Protein AF-D7TGZ8-F1 (afdb_monomer)

Solvent-accessible surface area (backbone atoms only — not comparable to full-atom values): 15116 Å² total; per-residue (Å²): 97,55,93,75,42,35,24,50,51,45,51,40,65,94,29,52,45,78,42,83,34,98,85,77,51,75,42,78,42,84,51,74,64,88,54,40,44,51,72,89,62,76,87,86,66,99,55,94,64,77,49,53,75,69,31,54,28,52,52,35,73,76,68,68,49,84,48,56,56,36,42,36,25,6,47,33,36,32,52,45,19,72,75,65,76,43,63,44,64,69,88,47,92,45,67,71,51,47,46,43,39,37,58,72,68,62,50,75,70,82,75,64,85,86,53,52,71,51,48,50,51,52,40,52,40,25,63,39,79,55,58,91,74,26,55,51,70,76,62,52,60,69,31,80,62,69,34,81,76,60,75,73,60,71,67,71,78,58,81,92,70,91,80,91,79,93,80,85,91,59,81,77,52,55,64,55,45,56,64,49,50,57,53,51,52,52,53,53,51,53,72,73,64,72,71,80,84,60,79,69,60,56,55,52,55,51,54,54,53,53,57,73,71,48,58,70,75,57,47,53,55,57,60,73,55,64,57,60,65,56,47,52,51,51,51,49,49,45,73,75,59,58,91,79,85,87,130

Sequence (247 aa):
MHERGLTHCDLKPDNVLVFPGKDGGNVVKIADFGMARRDGEQEVLEVRFRGTPAYMSPESLAFEEYEAPMDVWSLGCTVVELVTGQRPWNRCKGVNEIVEHVVVKSEVPNIPKYLSESGKDFLVRCFERDPRRRWAAEKLMNHSFVAPIPTQMVMNDLPSSRCCHPHRPQACLLWWSVLVLHRFQLLVWFLLHGIPFLPGCILFLQCFQIFHFLPDAVRLRLISRSLLIVHCFRVILFLLYGSDFDQ

pLDDT: mean 72.35, std 24.82, range [29.22, 98.62]

Foldseek 3Di:
DQVQQKFQQADAPVQWDWDQDPVRDIDIDGHDSVLMDGPPDDDPDPDQARYDLLLFALCCNPPVDGGQLRVLSSVLQRVQCVVPVDHFPNVDPDNVVSNCVCHVVVDHGDDDPPDDPLNVVLSVLSNDRPSVSRDGPVRSCCRPVNDDDPPVVVVPPDPPDDDDDDDDDCPVVVVVVVVVVVVVVVVVVCVPPVDDDDPVVVVVVVVVVVLVVDDPVVNVVVVVVPPVVVVVVVVVCCVVPPPPPDD

Radius of gyration: 23.96 Å; Cα contacts (8 Å, |Δi|>4): 212; chains: 1; bounding box: 74×43×57 Å

Organism: Vitis vinifera (NCBI:txid29760)

Mean predicted aligned error: 16.61 Å

Secondary structure (DSSP, 8-state):
-GGGTEE-S--SGGGEEEEE-TTSSEEEEE--GGG-EETT-------S-SS-GGG--HHHHHH---SHHHHHHHHHHHHHHHHHSS-TTTT-SSHHHHHIIIIIS-------TTS-HHHHHHHHHHT-SSTTTSPPHHHHHTSTTTSPPPHHHHTTSS------------HHHHHHHHHHHHHHHHHHHHHHH-PPPPTHHHHHHHHHHHHHHS-HHHHHHHHTTTTHHHHHHHHHHHHHH-S----

InterPro domains:
  IPR000719 Protein kinase domain [PF00069] (1-146)
  IPR000719 Protein kinase domain [PS50011] (1-146)
  IPR000719 Protein kinase domain [SM00220] (1-146)
  IPR008271 Serine/threonine-protein kinase, active site [PS00108] (6-18)
  IPR011009 Protein kinase-like domain superfamily [SSF56112] (1-185)
  IPR052751 Plant MAP kinase kinase kinase [PTHR48011] (1-158)

Nearest PDB structures (foldseek):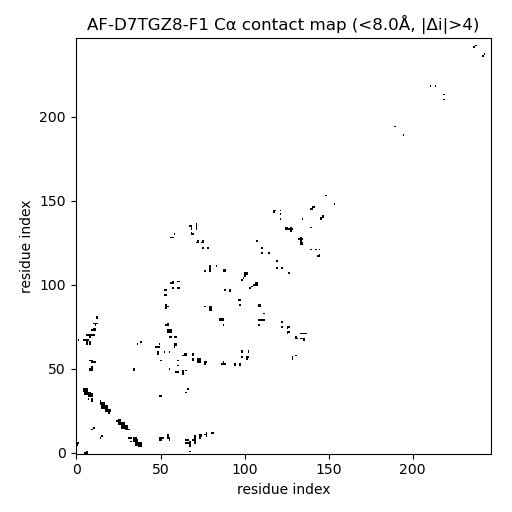
  6oyw-assembly2_D-3  TM=9.132E-01  e=1.393E-11  Homo sapiens
  1u46-assembly1_A  TM=8.745E-01  e=1.936E-07  Homo sapiens
  3eqr-assembly2_A  TM=8.536E-01  e=1.423E-07  Homo sapiens
  3eqr-assembly3_B  TM=8.440E-01  e=5.182E-07  Homo sapiens
  5zxb-assembly1_A  TM=9.011E-01  e=2.903E-06  Homo sapiens

Structure (mmCIF, N/CA/C/O backbone):
data_AF-D7TGZ8-F1
#
_entry.id   AF-D7TGZ8-F1
#
loop_
_atom_site.group_PDB
_atom_site.id
_atom_site.type_symbol
_atom_site.label_atom_id
_atom_site.label_alt_id
_atom_site.label_comp_id
_atom_site.label_asym_id
_atom_site.label_entity_id
_atom_site.label_seq_id
_atom_site.pdbx_PDB_ins_code
_atom_site.Cartn_x
_atom_site.Cartn_y
_atom_site.Cartn_z
_atom_site.occupancy
_atom_site.B_iso_or_equiv
_atom_site.auth_seq_id
_atom_site.auth_comp_id
_atom_site.auth_asym_id
_atom_site.auth_atom_id
_atom_site.pdbx_PDB_model_num
ATOM 1 N N . MET A 1 1 ? -10.494 -9.085 -9.688 1.00 92.56 1 MET A N 1
ATOM 2 C CA . MET A 1 1 ? -10.830 -9.552 -8.324 1.00 92.56 1 MET A CA 1
ATOM 3 C C . MET A 1 1 ? -11.938 -8.679 -7.759 1.00 92.56 1 MET A C 1
ATOM 5 O O . MET A 1 1 ? -13.030 -9.201 -7.593 1.00 92.56 1 MET A O 1
ATOM 9 N N . HIS A 1 2 ? -11.706 -7.367 -7.622 1.00 94.88 2 HIS A N 1
ATOM 10 C CA . HIS A 1 2 ? -12.719 -6.387 -7.197 1.00 94.88 2 HIS A CA 1
ATOM 11 C C . HIS A 1 2 ? -14.005 -6.408 -8.035 1.00 94.88 2 HIS A C 1
ATOM 13 O O . HIS A 1 2 ? -15.082 -6.430 -7.467 1.00 94.88 2 HIS A O 1
ATOM 19 N N . GLU A 1 3 ? -13.923 -6.547 -9.364 1.00 94.00 3 GLU A N 1
ATOM 20 C CA . GLU A 1 3 ? -15.111 -6.714 -10.236 1.00 94.00 3 GLU A CA 1
ATOM 21 C C . GLU A 1 3 ? -16.004 -7.917 -9.879 1.00 94.00 3 GLU A C 1
ATOM 23 O O . GLU A 1 3 ? -17.164 -7.976 -10.273 1.00 94.00 3 GLU A O 1
ATOM 28 N N . ARG A 1 4 ? -15.465 -8.909 -9.161 1.00 93.12 4 ARG A N 1
ATOM 29 C CA . ARG A 1 4 ? -16.203 -10.092 -8.689 1.00 93.12 4 ARG A CA 1
ATOM 30 C C . ARG A 1 4 ? -16.675 -9.940 -7.238 1.00 93.12 4 ARG A C 1
ATOM 32 O O . ARG A 1 4 ? -17.041 -10.944 -6.631 1.00 93.12 4 ARG A O 1
ATOM 39 N N . GLY A 1 5 ? -16.603 -8.729 -6.684 1.00 93.25 5 GLY A N 1
ATOM 40 C CA . GLY A 1 5 ? -16.926 -8.420 -5.293 1.00 93.25 5 GLY A CA 1
ATOM 41 C C . GLY A 1 5 ? -16.030 -9.144 -4.291 1.00 93.25 5 GLY A C 1
ATOM 42 O O . GLY A 1 5 ? -16.519 -9.656 -3.290 1.00 93.25 5 GLY A O 1
ATOM 43 N N . LEU A 1 6 ? -14.740 -9.304 -4.614 1.00 94.62 6 LEU A N 1
ATOM 44 C CA . LEU A 1 6 ? -13.747 -9.928 -3.737 1.00 94.62 6 LEU A CA 1
ATOM 45 C C . LEU A 1 6 ? -12.641 -8.919 -3.420 1.00 94.62 6 LEU A C 1
ATOM 47 O O . LEU A 1 6 ? -12.013 -8.393 -4.342 1.00 94.62 6 LEU A O 1
ATOM 51 N N . THR A 1 7 ? -12.382 -8.714 -2.133 1.00 95.19 7 THR A N 1
ATOM 52 C CA . THR A 1 7 ? -11.291 -7.894 -1.585 1.00 95.19 7 THR A CA 1
ATOM 53 C C . THR A 1 7 ? -10.236 -8.823 -0.980 1.00 95.19 7 THR A C 1
ATOM 55 O O . THR A 1 7 ? -10.594 -9.811 -0.342 1.00 95.19 7 THR A O 1
ATOM 58 N N . HIS A 1 8 ? -8.945 -8.571 -1.211 1.00 96.06 8 HIS A N 1
ATOM 59 C CA . HIS A 1 8 ? -7.860 -9.449 -0.753 1.00 96.06 8 HIS A CA 1
ATOM 60 C C . HIS A 1 8 ? -7.545 -9.273 0.737 1.00 96.06 8 HIS A C 1
ATOM 62 O O . HIS A 1 8 ? -7.255 -10.248 1.426 1.00 96.06 8 HIS A O 1
ATOM 68 N N . CYS A 1 9 ? -7.582 -8.032 1.226 1.00 94.94 9 CYS A N 1
ATOM 69 C CA . CYS A 1 9 ? -7.363 -7.629 2.620 1.00 94.94 9 CYS A CA 1
ATOM 70 C C . CYS A 1 9 ? -5.944 -7.839 3.186 1.00 94.94 9 CYS A C 1
ATOM 72 O O . CYS A 1 9 ? -5.628 -7.287 4.233 1.00 94.94 9 CYS A O 1
ATOM 74 N N . ASP A 1 10 ? -5.064 -8.588 2.514 1.00 96.12 10 ASP A N 1
ATOM 75 C CA . ASP A 1 10 ? -3.653 -8.739 2.921 1.00 96.12 10 ASP A CA 1
ATOM 76 C C . ASP A 1 10 ? -2.668 -8.596 1.745 1.00 96.12 10 ASP A C 1
ATOM 78 O O . ASP A 1 10 ? -1.787 -9.430 1.539 1.00 96.12 10 ASP A O 1
ATOM 82 N N . LEU A 1 11 ? -2.855 -7.583 0.891 1.00 96.62 11 LEU A N 1
ATOM 83 C CA . LEU A 1 11 ? -1.957 -7.354 -0.247 1.00 96.62 11 LEU A CA 1
ATOM 84 C C . LEU A 1 11 ? -0.613 -6.765 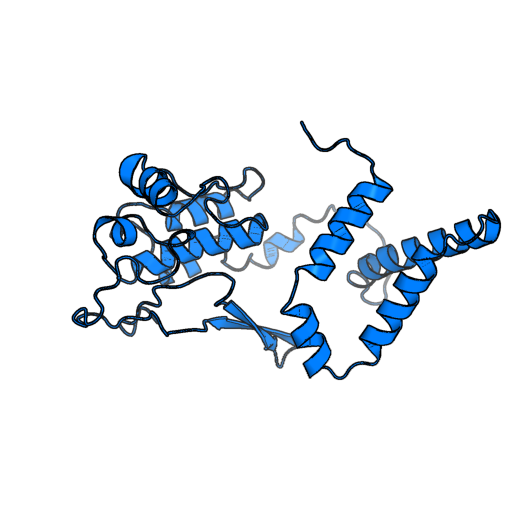0.227 1.00 96.62 11 LEU A C 1
ATOM 86 O O . LEU A 1 11 ? -0.562 -5.681 0.803 1.00 96.62 11 LEU A O 1
ATOM 90 N N . LYS A 1 12 ? 0.481 -7.484 -0.028 1.00 96.00 12 LYS A N 1
ATOM 91 C CA . LYS A 1 12 ? 1.859 -7.128 0.355 1.00 96.00 12 LYS A CA 1
ATOM 92 C C . LYS A 1 12 ? 2.863 -7.902 -0.511 1.00 96.00 12 LYS A C 1
ATOM 94 O O . LYS A 1 12 ? 2.454 -8.897 -1.117 1.00 96.00 12 LYS A O 1
ATOM 99 N N . PRO A 1 13 ? 4.154 -7.519 -0.555 1.00 94.62 13 PRO A N 1
ATOM 100 C CA . PRO A 1 13 ? 5.155 -8.221 -1.362 1.00 94.62 13 PRO A CA 1
ATOM 101 C C . PRO A 1 13 ? 5.215 -9.739 -1.126 1.00 94.62 13 PRO A C 1
ATOM 103 O O . PRO A 1 13 ? 5.310 -10.488 -2.094 1.00 94.62 13 PRO A O 1
ATOM 106 N N . ASP A 1 14 ? 5.084 -10.208 0.121 1.00 94.38 14 ASP A N 1
ATOM 107 C CA . ASP A 1 14 ? 5.090 -11.641 0.470 1.00 94.38 14 ASP A CA 1
ATOM 108 C C . ASP A 1 14 ? 3.990 -12.448 -0.248 1.00 94.38 14 ASP A C 1
ATOM 110 O O . ASP A 1 14 ? 4.158 -13.638 -0.511 1.00 94.38 14 ASP A O 1
ATOM 114 N N . ASN A 1 15 ? 2.885 -11.784 -0.599 1.00 96.19 15 ASN A N 1
ATOM 115 C CA . ASN A 1 15 ? 1.708 -12.372 -1.240 1.00 96.19 15 ASN A CA 1
ATOM 116 C C . ASN A 1 15 ? 1.693 -12.144 -2.766 1.00 96.19 15 ASN A C 1
ATOM 118 O O . ASN A 1 15 ? 0.694 -12.415 -3.437 1.00 96.19 15 ASN A O 1
ATOM 122 N N . VAL A 1 16 ? 2.806 -11.670 -3.340 1.00 91.06 16 VAL A N 1
ATOM 123 C CA . VAL A 1 16 ? 3.001 -11.486 -4.784 1.00 91.06 16 VAL A CA 1
ATOM 124 C C . VAL A 1 16 ? 4.061 -12.467 -5.281 1.00 91.06 16 VAL A C 1
ATOM 126 O O . VAL A 1 16 ? 5.259 -12.303 -5.064 1.00 91.06 16 VAL A O 1
ATOM 129 N N . LEU A 1 17 ? 3.617 -13.504 -5.987 1.00 91.88 17 LEU A N 1
ATOM 130 C CA . LEU A 1 17 ? 4.476 -14.573 -6.485 1.00 91.88 17 LEU A CA 1
ATOM 131 C C . LEU A 1 17 ? 4.903 -14.318 -7.929 1.00 91.88 17 LEU A C 1
ATOM 133 O O . LEU A 1 17 ? 4.089 -13.939 -8.773 1.00 91.88 17 LEU A O 1
ATOM 137 N N . VAL A 1 18 ? 6.169 -14.602 -8.226 1.00 90.75 18 VAL A N 1
ATOM 138 C CA . VAL A 1 18 ? 6.756 -14.454 -9.562 1.00 90.75 18 VAL A CA 1
ATOM 139 C C . VAL A 1 18 ? 7.139 -15.827 -10.106 1.00 90.75 18 VAL A C 1
ATOM 141 O O . VAL A 1 18 ? 7.846 -16.591 -9.452 1.00 90.75 18 VAL A O 1
ATOM 144 N N . PHE A 1 19 ? 6.675 -16.136 -11.314 1.00 87.69 19 PHE A N 1
ATOM 145 C CA . PHE A 1 19 ? 6.944 -17.386 -12.020 1.00 87.69 19 PHE A CA 1
ATOM 146 C C . PHE A 1 19 ? 7.615 -17.113 -13.368 1.00 87.69 19 PHE A C 1
ATOM 148 O O . PHE A 1 19 ? 7.319 -16.091 -13.989 1.00 87.69 19 PHE A O 1
ATOM 155 N N . PRO A 1 20 ? 8.444 -18.038 -13.879 1.00 88.56 20 PRO A N 1
ATOM 156 C CA . PRO A 1 20 ? 8.924 -17.952 -15.250 1.00 88.56 20 PRO A CA 1
ATOM 157 C C . PRO A 1 20 ? 7.753 -18.087 -16.236 1.00 88.56 20 PRO A C 1
ATOM 159 O O . PRO A 1 20 ? 6.920 -18.993 -16.133 1.00 88.56 20 PRO A O 1
ATOM 162 N N . GLY A 1 21 ? 7.687 -17.164 -17.190 1.00 86.25 21 GLY A N 1
ATOM 163 C CA . GLY A 1 21 ? 6.750 -17.166 -18.305 1.00 86.25 21 GLY A CA 1
ATOM 164 C C . GLY A 1 21 ? 7.177 -18.128 -19.412 1.00 86.25 21 GLY A C 1
ATOM 165 O O . GLY A 1 21 ? 8.347 -18.481 -19.552 1.00 86.25 21 GLY A O 1
ATOM 166 N N . LYS A 1 22 ? 6.211 -18.557 -20.230 1.00 85.69 22 LYS A N 1
ATOM 167 C CA . LYS A 1 22 ? 6.467 -19.459 -21.371 1.00 85.69 22 LYS A CA 1
ATOM 168 C C . LYS A 1 22 ? 7.264 -18.791 -22.497 1.00 85.69 22 LYS A C 1
ATOM 170 O O . LYS A 1 22 ? 7.855 -19.480 -23.318 1.00 85.69 22 LYS A O 1
ATOM 175 N N . ASP A 1 23 ? 7.255 -17.468 -22.531 1.00 87.75 23 ASP A N 1
ATOM 176 C CA . ASP A 1 23 ? 7.910 -16.582 -23.491 1.00 87.75 23 ASP A CA 1
ATOM 177 C C . ASP A 1 23 ? 9.270 -16.055 -22.996 1.00 87.75 23 ASP A C 1
ATOM 179 O O . ASP A 1 23 ? 9.866 -15.186 -23.627 1.00 87.75 23 ASP A O 1
ATOM 183 N N . GLY A 1 24 ? 9.770 -16.566 -21.866 1.00 82.56 24 GLY A N 1
ATOM 184 C CA . GLY A 1 24 ? 10.988 -16.065 -21.225 1.00 82.56 24 GLY A CA 1
ATOM 185 C C . GLY A 1 24 ? 10.782 -14.795 -20.391 1.00 82.56 24 GLY A C 1
ATOM 186 O O . GLY A 1 24 ? 11.748 -14.300 -19.813 1.00 82.56 24 GLY A O 1
ATOM 187 N N . GLY A 1 25 ? 9.549 -14.279 -20.300 1.00 84.12 25 GLY A N 1
ATOM 188 C CA . GLY A 1 25 ? 9.174 -13.219 -19.368 1.00 84.12 25 GLY A CA 1
ATOM 189 C C . GLY A 1 25 ? 8.914 -13.736 -17.950 1.00 84.12 25 GLY A C 1
ATOM 190 O O . GLY A 1 25 ? 9.174 -14.894 -17.629 1.00 84.12 25 GLY A O 1
ATOM 191 N N . ASN A 1 26 ? 8.351 -12.877 -17.099 1.00 86.44 26 ASN A N 1
ATOM 192 C CA . ASN A 1 26 ? 7.871 -13.245 -15.766 1.00 86.44 26 ASN A CA 1
ATOM 193 C C . ASN A 1 26 ? 6.347 -13.121 -15.697 1.00 86.44 26 ASN A C 1
ATOM 195 O O . ASN A 1 26 ? 5.767 -12.164 -16.204 1.00 86.44 26 ASN A O 1
ATOM 199 N N . VAL A 1 27 ? 5.703 -14.066 -15.018 1.00 87.19 27 VAL A N 1
ATOM 200 C CA . VAL A 1 27 ? 4.273 -14.040 -14.703 1.00 87.19 27 VAL A CA 1
ATOM 201 C C . VAL A 1 27 ? 4.110 -13.754 -13.218 1.00 87.19 27 VAL A C 1
ATOM 203 O O . VAL A 1 27 ? 4.596 -14.513 -12.381 1.00 87.19 27 VAL A O 1
ATOM 206 N N . VAL A 1 28 ? 3.393 -12.680 -12.897 1.00 88.31 28 VAL A N 1
ATOM 207 C CA . VAL A 1 28 ? 3.081 -12.293 -11.518 1.00 88.31 28 VAL A CA 1
ATOM 208 C C . VAL A 1 28 ? 1.694 -12.805 -11.137 1.00 88.31 28 VAL A C 1
ATOM 210 O O . VAL A 1 28 ? 0.753 -12.709 -11.927 1.00 88.31 28 VAL A O 1
ATOM 213 N N . LYS A 1 29 ? 1.556 -13.364 -9.933 1.00 89.69 29 LYS A N 1
ATOM 214 C CA . LYS A 1 29 ? 0.283 -13.844 -9.385 1.00 89.69 29 LYS A CA 1
ATOM 215 C C . LYS A 1 29 ? 0.113 -13.398 -7.939 1.00 89.69 29 LYS A C 1
ATOM 217 O O . LYS A 1 29 ? 1.052 -13.479 -7.156 1.00 89.69 29 LYS A O 1
ATOM 222 N N . ILE A 1 30 ? -1.102 -12.993 -7.592 1.00 92.12 30 ILE A N 1
ATOM 223 C CA . ILE A 1 30 ? -1.502 -12.742 -6.204 1.00 92.12 30 ILE A CA 1
ATOM 224 C C . ILE A 1 30 ? -1.788 -14.092 -5.534 1.00 92.12 30 ILE A C 1
ATOM 226 O O . ILE A 1 30 ? -2.405 -14.969 -6.149 1.00 92.12 30 ILE A O 1
ATOM 230 N N . ALA A 1 31 ? -1.317 -14.261 -4.305 1.00 93.38 31 ALA A N 1
ATOM 231 C CA . ALA A 1 31 ? -1.469 -15.462 -3.497 1.00 93.38 31 ALA A CA 1
ATOM 232 C C . ALA A 1 31 ? -1.985 -15.125 -2.091 1.00 93.38 31 ALA A C 1
ATOM 234 O O . ALA A 1 31 ? -2.022 -13.967 -1.712 1.00 93.38 31 ALA A O 1
ATOM 235 N N . ASP A 1 32 ? -2.334 -16.167 -1.335 1.00 92.06 32 ASP A N 1
ATOM 236 C CA . ASP A 1 32 ? -2.811 -16.092 0.053 1.00 92.06 32 ASP A CA 1
ATOM 237 C C . ASP A 1 32 ? -4.108 -15.286 0.262 1.00 92.06 32 ASP A C 1
ATOM 239 O O . ASP A 1 32 ? -4.148 -14.198 0.827 1.00 92.06 32 ASP A O 1
ATOM 243 N N . PHE A 1 33 ? -5.219 -15.900 -0.147 1.00 92.94 33 PHE A N 1
ATOM 244 C CA . PHE A 1 33 ? -6.571 -15.373 0.048 1.00 92.94 33 PHE A CA 1
ATOM 245 C C . PHE A 1 33 ? -7.146 -15.704 1.437 1.00 92.94 33 PHE A C 1
ATOM 247 O O . PHE A 1 33 ? -8.359 -15.635 1.618 1.00 92.94 33 PHE A O 1
ATOM 254 N N . GLY A 1 34 ? -6.317 -16.083 2.419 1.00 91.25 34 GLY A N 1
ATOM 255 C CA . GLY A 1 34 ? -6.786 -16.458 3.759 1.00 91.25 34 GLY A CA 1
ATOM 256 C C . GLY A 1 34 ? -7.499 -15.326 4.507 1.00 91.25 34 GLY A C 1
ATOM 257 O O . GLY A 1 34 ? -8.329 -15.591 5.372 1.00 91.25 34 GLY A O 1
ATOM 258 N N . MET A 1 35 ? -7.209 -14.074 4.138 1.00 91.44 35 MET A N 1
ATOM 259 C CA . MET A 1 35 ? -7.854 -12.874 4.685 1.00 91.44 35 MET A CA 1
ATOM 260 C C . MET A 1 35 ? -8.935 -12.290 3.770 1.00 91.44 35 MET A C 1
ATOM 262 O O . MET A 1 35 ? -9.621 -11.350 4.178 1.00 91.44 35 MET A O 1
ATOM 266 N N . ALA A 1 36 ? -9.098 -12.834 2.561 1.00 92.75 36 ALA A N 1
ATOM 267 C CA . ALA A 1 36 ? -9.980 -12.266 1.554 1.00 92.75 36 ALA A CA 1
ATOM 268 C C . ALA A 1 36 ? -11.442 -12.258 2.017 1.00 92.75 36 ALA A C 1
ATOM 270 O O . ALA A 1 36 ? -11.878 -13.116 2.787 1.00 92.75 36 ALA A O 1
ATOM 271 N N . ARG A 1 37 ? -12.200 -11.278 1.529 1.00 90.94 37 ARG A N 1
ATOM 272 C CA . ARG A 1 37 ? -13.596 -11.050 1.905 1.00 90.94 37 ARG A CA 1
ATOM 273 C C . ARG A 1 37 ? -14.453 -10.825 0.674 1.00 90.94 37 ARG A C 1
ATOM 275 O O . ARG A 1 37 ? -14.037 -10.118 -0.248 1.00 90.94 37 ARG A O 1
ATOM 282 N N . ARG A 1 38 ? -15.655 -11.403 0.671 1.00 91.81 38 ARG A N 1
ATOM 283 C CA . ARG A 1 38 ? -16.672 -11.107 -0.340 1.00 91.81 38 ARG A CA 1
ATOM 284 C C . ARG A 1 38 ? -17.582 -9.965 0.115 1.00 91.81 38 ARG A C 1
ATOM 286 O O . ARG A 1 38 ? -17.942 -9.880 1.286 1.00 91.81 38 ARG A O 1
ATOM 293 N N . ASP A 1 39 ? -17.997 -9.116 -0.814 1.00 85.06 39 ASP A N 1
ATOM 294 C CA . ASP A 1 39 ? -18.943 -8.037 -0.522 1.00 85.06 39 ASP A CA 1
ATOM 295 C C . ASP A 1 39 ? -20.236 -8.594 0.103 1.00 85.06 39 ASP A C 1
ATOM 297 O O . ASP A 1 39 ? -20.788 -9.600 -0.354 1.00 85.06 39 ASP A O 1
ATOM 301 N N . GLY A 1 40 ? -20.709 -7.952 1.174 1.00 79.19 40 GLY A N 1
ATOM 302 C CA . GLY A 1 40 ? -21.894 -8.382 1.926 1.00 79.19 40 GLY A CA 1
ATOM 303 C C . GLY A 1 40 ? -21.677 -9.568 2.874 1.00 79.19 40 GLY A C 1
ATOM 304 O O . GLY A 1 40 ? -22.613 -9.969 3.564 1.00 79.19 40 GLY A O 1
ATOM 305 N N . GLU A 1 41 ? -20.465 -10.124 2.951 1.00 81.50 41 GLU A N 1
ATOM 306 C CA . GLU A 1 41 ? -20.122 -11.152 3.932 1.00 81.50 41 GLU A CA 1
ATOM 307 C C . GLU A 1 41 ? -20.131 -10.559 5.349 1.00 81.50 41 GLU A C 1
ATOM 309 O O . GLU A 1 41 ? -19.432 -9.577 5.631 1.00 81.50 41 GLU A O 1
ATOM 314 N N . GLN A 1 42 ? -20.940 -11.148 6.236 1.00 70.12 42 GLN A N 1
ATOM 315 C CA . GLN A 1 42 ? -20.944 -10.794 7.654 1.00 70.12 42 GLN A CA 1
ATOM 316 C C . GLN A 1 42 ? -19.637 -11.230 8.306 1.00 70.12 42 GLN A C 1
ATOM 318 O O . GLN A 1 42 ? -19.070 -12.272 7.980 1.00 70.12 42 GLN A O 1
ATOM 323 N N . GLU A 1 43 ? -19.158 -10.419 9.238 1.00 67.75 43 GLU A N 1
ATOM 324 C CA . GLU A 1 43 ? -17.912 -10.694 9.926 1.00 67.75 43 GLU A CA 1
ATOM 325 C C . GLU A 1 43 ? -18.091 -11.854 10.913 1.00 67.75 43 GLU A C 1
ATOM 327 O O . GLU A 1 43 ? -18.837 -11.764 11.882 1.00 67.75 43 GLU A O 1
ATOM 332 N N . VAL A 1 44 ? -17.435 -12.979 10.622 1.00 59.78 44 VAL A N 1
ATOM 333 C CA . VAL A 1 44 ? -17.469 -14.196 11.459 1.00 59.78 44 VAL A CA 1
ATOM 334 C C . VAL A 1 44 ? -16.297 -14.230 12.453 1.00 59.78 44 VAL A C 1
ATOM 336 O O . VAL A 1 44 ? -16.259 -15.059 13.357 1.00 59.78 44 VAL A O 1
ATOM 339 N N . LEU A 1 45 ? -15.314 -13.345 12.282 1.00 59.28 45 LEU A N 1
ATOM 340 C CA . LEU A 1 45 ? -14.048 -13.355 13.009 1.00 59.28 45 LEU A CA 1
ATOM 341 C C . LEU A 1 45 ? -13.941 -12.116 13.904 1.00 59.28 45 LEU A C 1
ATOM 343 O O . LEU A 1 45 ? -13.826 -11.014 13.385 1.00 59.28 45 LEU A O 1
ATOM 347 N N . GLU A 1 46 ? -13.884 -12.300 15.227 1.00 61.62 46 GLU A N 1
ATOM 348 C CA . GLU A 1 46 ? -13.487 -11.253 16.189 1.00 61.62 46 GLU A CA 1
ATOM 349 C C . GLU A 1 46 ? -11.968 -11.001 16.106 1.00 61.62 46 GLU A C 1
ATOM 351 O O . GLU A 1 46 ? -11.204 -11.295 17.029 1.00 61.62 46 GLU A O 1
ATOM 356 N N . VAL A 1 47 ? -11.482 -10.520 14.962 1.00 66.12 47 VAL A N 1
ATOM 357 C CA . VAL A 1 47 ? -10.062 -10.209 14.770 1.00 66.12 47 VAL A CA 1
ATOM 358 C C . VAL A 1 47 ? -9.913 -8.708 14.594 1.00 66.12 47 VAL A C 1
ATOM 360 O O . VAL A 1 47 ? -10.258 -8.167 13.554 1.00 66.12 47 VAL A O 1
ATOM 363 N N . ARG A 1 48 ? -9.295 -8.060 15.590 1.00 72.88 48 ARG A N 1
ATOM 364 C CA . ARG A 1 48 ? -9.062 -6.604 15.629 1.00 72.88 48 ARG A CA 1
ATOM 365 C C . ARG A 1 48 ? -8.415 -6.028 14.359 1.00 72.88 48 ARG A C 1
ATOM 367 O O . ARG A 1 48 ? -8.612 -4.864 14.048 1.00 72.88 48 ARG A O 1
ATOM 374 N N . PHE A 1 49 ? -7.584 -6.808 13.665 1.00 82.38 49 PHE A N 1
ATOM 375 C CA . PHE A 1 49 ? -6.976 -6.404 12.396 1.00 82.38 49 PHE A CA 1
ATOM 376 C C . PHE A 1 49 ? -7.009 -7.560 11.397 1.00 82.38 49 PHE A C 1
ATOM 378 O O . PHE A 1 49 ? -6.336 -8.575 11.598 1.00 82.38 49 PHE A O 1
ATOM 385 N N . ARG A 1 50 ? -7.742 -7.399 10.292 1.00 86.00 50 ARG A N 1
ATOM 386 C CA . ARG A 1 50 ? -7.704 -8.334 9.163 1.00 86.00 50 ARG A CA 1
ATOM 387 C C . ARG A 1 50 ? -6.564 -7.965 8.211 1.00 86.00 50 ARG A C 1
ATOM 389 O O . ARG A 1 50 ? -6.645 -6.975 7.490 1.00 86.00 50 ARG A O 1
ATOM 396 N N . GLY A 1 51 ? -5.514 -8.783 8.215 1.00 88.88 51 GLY A N 1
ATOM 397 C CA . GLY A 1 51 ? -4.316 -8.590 7.397 1.00 88.88 51 GLY A CA 1
ATOM 398 C C . GLY A 1 51 ? -3.149 -7.983 8.174 1.00 88.88 51 GLY A C 1
ATOM 399 O O . GLY A 1 51 ? -3.045 -8.099 9.395 1.00 88.88 51 GLY A O 1
ATOM 400 N N . THR A 1 52 ? -2.216 -7.376 7.448 1.00 94.75 52 THR A N 1
ATOM 401 C CA . THR A 1 52 ? -0.948 -6.900 8.005 1.00 94.75 52 THR A CA 1
ATOM 402 C C . THR A 1 52 ? -0.982 -5.387 8.276 1.00 94.75 52 THR A C 1
ATOM 404 O O . THR A 1 52 ? -0.941 -4.618 7.314 1.00 94.75 52 THR A O 1
ATOM 407 N N . PRO A 1 53 ? -0.930 -4.911 9.541 1.00 95.81 53 PRO A N 1
ATOM 408 C CA . PRO A 1 53 ? -1.204 -3.505 9.882 1.00 95.81 53 PRO A CA 1
ATOM 409 C C . PRO A 1 53 ? -0.385 -2.445 9.138 1.00 95.81 53 PRO A C 1
ATOM 411 O O . PRO A 1 53 ? -0.899 -1.377 8.829 1.00 95.81 53 PRO A O 1
ATOM 414 N N . ALA A 1 54 ? 0.870 -2.737 8.786 1.00 97.25 54 ALA A N 1
ATOM 415 C CA . ALA A 1 54 ? 1.718 -1.811 8.028 1.00 97.25 54 ALA A CA 1
ATOM 416 C C . ALA A 1 54 ? 1.191 -1.484 6.609 1.00 97.25 54 ALA A C 1
ATOM 418 O O . ALA A 1 54 ? 1.583 -0.469 6.035 1.00 97.25 54 ALA A O 1
ATOM 419 N N . TYR A 1 55 ? 0.315 -2.321 6.046 1.00 98.38 55 TYR A N 1
ATOM 420 C CA . TYR A 1 55 ? -0.259 -2.163 4.703 1.00 98.38 55 TYR A CA 1
ATOM 421 C C . TYR A 1 55 ? -1.747 -1.805 4.740 1.00 98.38 55 TYR A C 1
ATOM 423 O O . TYR A 1 55 ? -2.350 -1.644 3.682 1.00 98.38 55 TYR A O 1
ATOM 431 N N . MET A 1 56 ? -2.347 -1.695 5.927 1.00 97.69 56 MET A N 1
ATOM 432 C CA . MET A 1 56 ? -3.773 -1.410 6.076 1.00 97.69 56 MET A CA 1
ATOM 433 C C . MET A 1 56 ? -4.066 0.069 5.826 1.00 97.69 56 MET A C 1
ATOM 435 O O . MET A 1 56 ? -3.265 0.945 6.170 1.00 97.69 56 MET A O 1
ATOM 439 N N . SER A 1 57 ? -5.221 0.333 5.220 1.00 97.75 57 SER A N 1
ATOM 440 C CA . SER A 1 57 ? -5.723 1.682 4.980 1.00 97.75 57 SER A CA 1
ATOM 441 C C . SER A 1 57 ? -6.261 2.330 6.264 1.00 97.75 57 SER A C 1
ATOM 443 O O . SER A 1 57 ? -6.514 1.630 7.252 1.00 97.75 57 SER A O 1
ATOM 445 N N . PRO A 1 58 ? -6.446 3.665 6.286 1.00 97.75 58 PRO A N 1
ATOM 446 C CA . PRO A 1 58 ? -6.984 4.361 7.450 1.00 97.75 58 PRO A CA 1
ATOM 447 C C . PRO A 1 58 ? -8.348 3.828 7.894 1.00 97.75 58 PRO A C 1
ATOM 449 O O . PRO A 1 58 ? -8.555 3.630 9.087 1.00 97.75 58 PRO A O 1
ATOM 452 N N . GLU A 1 59 ? -9.255 3.567 6.951 1.00 96.25 59 GLU A N 1
ATOM 453 C CA . GLU A 1 59 ? -10.596 3.053 7.237 1.00 96.25 59 GLU A CA 1
ATOM 454 C C . GLU A 1 59 ? -10.574 1.625 7.803 1.00 96.25 59 GLU A C 1
ATOM 456 O O . GLU A 1 59 ? -11.289 1.340 8.761 1.00 96.25 59 GLU A O 1
ATOM 461 N N . SER A 1 60 ? -9.676 0.758 7.322 1.00 94.88 60 SER A N 1
ATOM 462 C CA . SER A 1 60 ? -9.522 -0.591 7.878 1.00 94.88 60 SER A CA 1
ATOM 463 C C . SER A 1 60 ? -8.908 -0.581 9.280 1.00 94.88 60 SER A C 1
ATOM 465 O O . SER A 1 60 ? -9.245 -1.429 10.097 1.00 94.88 60 SER A O 1
ATOM 467 N N . LEU A 1 61 ? -8.005 0.362 9.581 1.00 95.50 61 LEU A N 1
ATOM 468 C CA . LEU A 1 61 ? -7.406 0.500 10.917 1.00 95.50 61 LEU A CA 1
ATOM 469 C C . LEU A 1 61 ? -8.341 1.165 11.936 1.00 95.50 61 LEU A C 1
ATOM 471 O O . LEU A 1 61 ? -8.201 0.910 13.131 1.00 95.50 61 LEU A O 1
ATOM 475 N N . ALA A 1 62 ? -9.224 2.060 11.486 1.00 93.19 62 ALA A N 1
ATOM 476 C CA . ALA A 1 62 ? -10.090 2.854 12.356 1.00 93.19 62 ALA A CA 1
ATOM 477 C C . ALA A 1 62 ? -11.466 2.219 12.586 1.00 93.19 62 ALA A C 1
ATOM 479 O O . ALA A 1 62 ? -12.000 2.319 13.689 1.00 93.19 62 ALA A O 1
ATOM 480 N N . PHE A 1 63 ? -12.037 1.612 11.545 1.00 89.56 63 PHE A N 1
ATOM 481 C CA . PHE A 1 63 ? -13.442 1.200 11.509 1.00 89.56 63 PHE A CA 1
ATOM 482 C C . PHE A 1 63 ? -13.635 -0.249 11.064 1.00 89.56 63 PHE A C 1
ATOM 484 O O . PHE A 1 63 ? -14.772 -0.670 10.890 1.00 89.56 63 PHE A O 1
ATOM 491 N N . GLU A 1 64 ? -12.543 -0.996 10.864 1.00 89.12 64 GLU A N 1
ATOM 492 C CA . GLU A 1 64 ? -12.592 -2.393 10.412 1.00 89.12 64 GLU A CA 1
ATOM 493 C C . GLU A 1 64 ? -13.367 -2.529 9.078 1.00 89.12 64 GLU A C 1
ATOM 495 O O . GLU A 1 64 ? -14.009 -3.531 8.772 1.00 89.12 64 GLU A O 1
ATOM 500 N N . GLU A 1 65 ? -13.290 -1.489 8.238 1.00 89.94 65 GLU A N 1
ATOM 501 C CA . GLU A 1 65 ? -13.894 -1.472 6.908 1.00 89.94 65 GLU A CA 1
ATOM 502 C C . GLU A 1 65 ? -12.956 -2.145 5.899 1.00 89.94 65 GLU A C 1
ATOM 504 O O . GLU A 1 65 ? -11.863 -1.652 5.596 1.00 89.94 65 GLU A O 1
ATOM 509 N N . TYR A 1 66 ? -13.390 -3.294 5.376 1.00 90.56 66 TYR A N 1
ATOM 510 C CA . TYR A 1 66 ? -12.613 -4.138 4.465 1.00 90.56 66 TYR A CA 1
ATOM 511 C C . TYR A 1 66 ? -13.271 -4.229 3.085 1.00 90.56 66 TYR A C 1
ATOM 513 O O . TYR A 1 66 ? -13.898 -5.238 2.751 1.00 90.56 66 TYR A O 1
ATOM 521 N N . GLU A 1 67 ? -13.149 -3.157 2.304 1.00 92.50 67 GLU A N 1
ATOM 522 C CA . GLU A 1 67 ? -13.678 -3.043 0.938 1.00 92.50 67 GLU A CA 1
ATOM 523 C C . GLU A 1 67 ? -12.558 -2.834 -0.090 1.00 92.50 67 GLU A C 1
ATOM 525 O O . GLU A 1 67 ? -11.435 -2.477 0.260 1.00 92.50 67 GLU A O 1
ATOM 530 N N . ALA A 1 68 ? -12.868 -2.990 -1.380 1.00 96.00 68 ALA A N 1
ATOM 531 C CA . ALA A 1 68 ? -11.902 -2.922 -2.482 1.00 96.00 68 ALA A CA 1
ATOM 532 C C . ALA A 1 68 ? -10.896 -1.741 -2.436 1.00 96.00 68 ALA A C 1
ATOM 534 O O . ALA A 1 68 ? -9.722 -1.966 -2.755 1.00 96.00 68 ALA A O 1
ATOM 535 N N . PRO A 1 69 ? -11.267 -0.505 -2.026 1.00 97.00 69 PRO A N 1
ATOM 536 C CA . PRO A 1 69 ? -10.313 0.597 -1.896 1.00 97.00 69 PRO A CA 1
ATOM 537 C C . PRO A 1 69 ? -9.156 0.320 -0.927 1.00 97.00 69 PRO A C 1
ATOM 539 O O . PRO A 1 69 ? -8.076 0.890 -1.114 1.00 97.00 69 PRO A O 1
ATOM 542 N N . MET A 1 70 ? -9.327 -0.545 0.080 1.00 96.44 70 MET A N 1
ATOM 543 C CA . MET A 1 70 ? -8.254 -0.887 1.020 1.00 96.44 70 MET A CA 1
ATOM 544 C C . MET A 1 70 ? -7.069 -1.541 0.297 1.00 96.44 70 MET A C 1
ATOM 546 O O . MET A 1 70 ? -5.920 -1.183 0.545 1.00 96.44 70 MET A O 1
ATOM 550 N N . ASP A 1 71 ? -7.340 -2.427 -0.671 1.00 97.94 71 ASP A N 1
ATOM 551 C CA . ASP A 1 71 ? -6.294 -3.138 -1.413 1.00 97.94 71 ASP A CA 1
ATOM 552 C C . ASP A 1 71 ? -5.460 -2.164 -2.255 1.00 97.94 71 ASP A C 1
ATOM 554 O O . ASP A 1 71 ? -4.280 -2.403 -2.500 1.00 97.94 71 ASP A O 1
ATOM 558 N N . VAL A 1 72 ? -6.046 -1.043 -2.685 1.00 98.50 72 VAL A N 1
ATOM 559 C CA . VAL A 1 72 ? -5.325 0.004 -3.420 1.00 98.50 72 VAL A CA 1
ATOM 560 C C . VAL A 1 72 ? -4.335 0.738 -2.514 1.00 98.50 72 VAL A C 1
ATOM 562 O O . VAL A 1 72 ? -3.212 1.031 -2.930 1.00 98.50 72 VAL A O 1
ATOM 565 N N . TRP A 1 73 ? -4.708 1.002 -1.262 1.00 98.62 73 TRP A N 1
ATOM 566 C CA . TRP A 1 73 ? -3.766 1.544 -0.284 1.00 98.62 73 TRP A CA 1
ATOM 567 C C . TRP A 1 73 ? -2.622 0.555 -0.031 1.00 98.62 73 TRP A C 1
ATOM 569 O O . TRP A 1 73 ? -1.446 0.922 -0.095 1.00 98.62 73 TRP A O 1
ATOM 579 N N . SER A 1 74 ? -2.957 -0.723 0.166 1.00 98.56 74 SER A N 1
ATOM 580 C CA . SER A 1 74 ? -1.983 -1.801 0.346 1.00 98.56 74 SER A CA 1
ATOM 581 C C . SER A 1 74 ? -1.057 -1.976 -0.870 1.00 98.56 74 SER A C 1
ATOM 583 O O . SER A 1 74 ? 0.140 -2.229 -0.710 1.00 98.56 74 SER A O 1
ATOM 585 N N . LEU A 1 75 ? -1.561 -1.754 -2.090 1.00 98.06 75 LEU A N 1
ATOM 586 C CA . LEU A 1 75 ? -0.756 -1.689 -3.313 1.00 98.06 75 LEU A CA 1
ATOM 587 C C . LEU A 1 75 ? 0.238 -0.521 -3.271 1.00 98.06 75 LEU A C 1
ATOM 589 O O . LEU A 1 75 ? 1.409 -0.710 -3.594 1.00 98.06 75 LEU A O 1
ATOM 593 N N . GLY A 1 76 ? -0.190 0.670 -2.842 1.00 98.25 76 GLY A N 1
ATOM 594 C CA . GLY A 1 76 ? 0.705 1.814 -2.642 1.00 98.25 76 GLY A CA 1
ATOM 595 C C . GLY A 1 76 ? 1.837 1.493 -1.661 1.00 98.25 76 GLY A C 1
ATOM 596 O O . GLY A 1 76 ? 3.009 1.718 -1.963 1.00 98.25 76 GLY A O 1
ATOM 597 N N . CYS A 1 77 ? 1.499 0.886 -0.520 1.00 98.56 77 CYS A N 1
ATOM 598 C CA . CYS A 1 77 ? 2.467 0.390 0.460 1.00 98.56 77 CYS A CA 1
ATOM 599 C C . CYS A 1 77 ? 3.448 -0.628 -0.150 1.00 98.56 77 CYS A C 1
ATOM 601 O O . CYS A 1 77 ? 4.656 -0.523 0.059 1.00 98.56 77 CYS A O 1
ATOM 603 N N . THR A 1 78 ? 2.939 -1.568 -0.950 1.00 96.50 78 THR A N 1
ATOM 604 C CA . THR A 1 78 ? 3.741 -2.569 -1.673 1.00 96.50 78 THR A CA 1
ATOM 605 C C . THR A 1 78 ? 4.731 -1.901 -2.627 1.00 96.50 78 THR A C 1
ATOM 607 O O . THR A 1 78 ? 5.908 -2.246 -2.631 1.00 96.50 78 THR A O 1
ATOM 610 N N . VAL A 1 79 ? 4.297 -0.905 -3.404 1.00 95.56 79 VAL A N 1
ATOM 611 C CA . VAL A 1 79 ? 5.178 -0.164 -4.323 1.00 95.56 79 VAL A CA 1
ATOM 612 C C . VAL A 1 79 ? 6.264 0.595 -3.559 1.00 95.56 79 VAL A C 1
ATOM 614 O O . VAL A 1 79 ? 7.426 0.550 -3.961 1.00 95.56 79 VAL A O 1
ATOM 617 N N . VAL A 1 80 ? 5.925 1.252 -2.444 1.00 95.06 80 VAL A N 1
ATOM 618 C CA . VAL A 1 80 ? 6.917 1.934 -1.593 1.00 95.06 80 VAL A CA 1
ATOM 619 C C . VAL A 1 80 ? 7.985 0.956 -1.105 1.00 95.06 80 VAL A C 1
ATOM 621 O O . VAL A 1 80 ? 9.175 1.257 -1.189 1.00 95.06 80 VAL A O 1
ATOM 624 N N . GLU A 1 81 ? 7.590 -0.225 -0.640 1.00 96.88 81 GLU A N 1
ATOM 625 C CA . GLU A 1 81 ? 8.537 -1.236 -0.174 1.00 96.88 81 GLU A CA 1
ATOM 626 C C . GLU A 1 81 ? 9.417 -1.787 -1.291 1.00 96.88 81 GLU A C 1
ATOM 628 O O . GLU A 1 81 ? 10.627 -1.889 -1.115 1.00 96.88 81 GLU A O 1
ATOM 633 N N . LEU A 1 82 ? 8.844 -2.078 -2.459 1.00 90.81 82 LEU A N 1
ATOM 634 C CA . LEU A 1 82 ? 9.607 -2.569 -3.607 1.00 90.81 82 LEU A CA 1
ATOM 635 C C . LEU A 1 82 ? 10.648 -1.551 -4.091 1.00 90.81 82 LEU A C 1
ATOM 637 O O . LEU A 1 82 ? 11.739 -1.939 -4.500 1.00 90.81 82 LEU A O 1
ATOM 641 N N . VAL A 1 83 ? 10.329 -0.256 -4.031 1.00 88.94 83 VAL A N 1
ATOM 642 C CA . VAL A 1 83 ? 11.246 0.818 -4.441 1.00 88.94 83 VAL A CA 1
ATOM 643 C C . VAL A 1 83 ? 12.333 1.068 -3.394 1.00 88.94 83 VAL A C 1
ATOM 645 O O . VAL A 1 83 ? 13.477 1.338 -3.750 1.00 88.94 83 VAL A O 1
ATOM 648 N N . THR A 1 84 ? 11.990 1.003 -2.107 1.00 87.50 84 THR A N 1
ATOM 649 C CA . THR A 1 84 ? 12.907 1.378 -1.016 1.00 87.50 84 THR A CA 1
ATOM 650 C C . THR A 1 84 ? 13.678 0.208 -0.417 1.00 87.50 84 THR A C 1
ATOM 652 O O . THR A 1 84 ? 14.678 0.427 0.265 1.00 87.50 84 THR A O 1
ATOM 655 N N . GLY A 1 85 ? 13.194 -1.021 -0.600 1.00 90.62 85 GLY A N 1
ATOM 656 C CA . GLY A 1 85 ? 13.623 -2.193 0.162 1.00 90.62 85 GLY A CA 1
ATOM 657 C C . GLY A 1 85 ? 13.250 -2.130 1.648 1.00 90.62 85 GLY A C 1
ATOM 658 O O . GLY A 1 85 ? 13.777 -2.910 2.441 1.00 90.62 85 GLY A O 1
ATOM 659 N N . GLN A 1 86 ? 12.395 -1.185 2.054 1.00 91.94 86 GLN A N 1
ATOM 660 C CA . GLN A 1 86 ? 12.012 -0.958 3.443 1.00 91.94 86 GLN A CA 1
ATOM 661 C C . GLN A 1 86 ? 10.505 -1.093 3.618 1.00 91.94 86 GLN A C 1
ATOM 663 O O . GLN A 1 86 ? 9.715 -0.493 2.891 1.00 91.94 86 GLN A O 1
ATOM 668 N N . ARG A 1 87 ? 10.108 -1.834 4.651 1.00 94.50 87 ARG A N 1
ATOM 669 C CA . ARG A 1 87 ? 8.703 -1.982 5.021 1.00 94.50 87 ARG A CA 1
ATOM 670 C C . ARG A 1 87 ? 8.060 -0.613 5.305 1.00 94.50 87 ARG A C 1
ATOM 672 O O . ARG A 1 87 ? 8.703 0.228 5.945 1.00 94.50 87 ARG A O 1
ATOM 679 N N . PRO A 1 88 ? 6.794 -0.379 4.913 1.00 95.31 88 PRO A N 1
ATOM 680 C CA . PRO A 1 88 ? 6.076 0.826 5.306 1.00 95.31 88 PRO A CA 1
ATOM 681 C C . PRO A 1 88 ? 6.075 0.963 6.829 1.00 95.31 88 PRO A C 1
ATOM 683 O O . PRO A 1 88 ? 5.924 -0.027 7.546 1.00 95.31 88 PRO A O 1
ATOM 686 N N . TRP A 1 89 ? 6.249 2.190 7.324 1.00 96.62 89 TRP A N 1
ATOM 687 C CA . TRP A 1 89 ? 6.275 2.477 8.765 1.00 96.62 89 TRP A CA 1
ATOM 688 C C . TRP A 1 89 ? 7.383 1.746 9.540 1.00 96.62 89 TRP A C 1
ATOM 690 O O . TRP A 1 89 ? 7.245 1.521 10.736 1.00 96.62 89 TRP A O 1
ATOM 700 N N . ASN A 1 90 ? 8.508 1.411 8.898 1.00 92.88 90 ASN A N 1
ATOM 701 C CA . ASN A 1 90 ? 9.661 0.753 9.535 1.00 92.88 90 ASN A CA 1
ATOM 702 C C . ASN A 1 90 ? 10.236 1.469 10.774 1.00 92.88 90 ASN A C 1
ATOM 704 O O . ASN A 1 90 ? 10.928 0.835 11.566 1.00 92.88 90 ASN A O 1
ATOM 708 N N . ARG A 1 91 ? 9.968 2.769 10.943 1.00 93.75 91 ARG A N 1
ATOM 709 C CA . ARG A 1 91 ? 10.331 3.544 12.142 1.00 93.75 91 ARG A CA 1
AT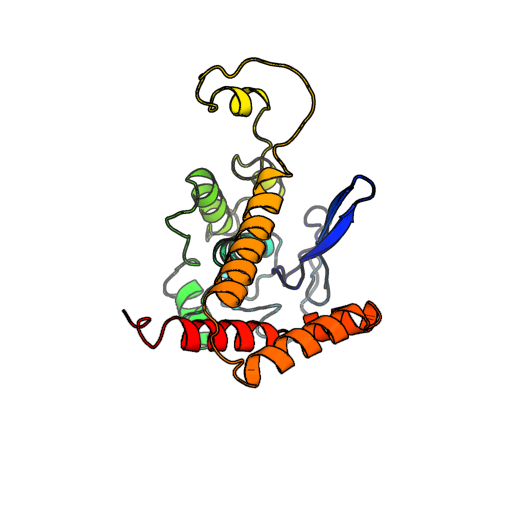OM 710 C C . ARG A 1 91 ? 9.446 3.248 13.358 1.00 93.75 91 ARG A C 1
ATOM 712 O O . ARG A 1 91 ? 9.865 3.516 14.479 1.00 93.75 91 ARG A O 1
ATOM 719 N N . CYS A 1 92 ? 8.237 2.735 13.137 1.00 95.75 92 CYS A N 1
ATOM 720 C CA . CYS A 1 92 ? 7.257 2.503 14.186 1.00 95.75 92 CYS A CA 1
ATOM 721 C C . CYS A 1 92 ? 7.567 1.203 14.938 1.00 95.75 92 CYS A C 1
ATOM 723 O O . CYS A 1 92 ? 7.841 0.164 14.338 1.00 95.75 92 CYS A O 1
ATOM 725 N N . LYS A 1 93 ? 7.477 1.239 16.268 1.00 93.31 93 LYS A N 1
ATOM 726 C CA . LYS A 1 93 ? 7.804 0.118 17.164 1.00 93.31 93 LYS A CA 1
ATOM 727 C C . LYS A 1 93 ? 6.710 -0.945 17.235 1.00 93.31 93 LYS A C 1
ATOM 729 O O . LYS A 1 93 ? 6.948 -2.040 17.737 1.00 93.31 93 LYS A O 1
ATOM 734 N N . GLY A 1 94 ? 5.505 -0.633 16.766 1.00 94.62 94 GLY A N 1
ATOM 735 C CA . GLY A 1 94 ? 4.386 -1.562 16.781 1.00 94.62 94 GLY A CA 1
ATOM 736 C C . GLY A 1 94 ? 3.107 -0.973 16.205 1.00 94.62 94 GLY A C 1
ATOM 737 O O . GLY A 1 94 ? 3.056 0.184 15.789 1.00 94.62 94 GLY A O 1
ATOM 738 N N . VAL A 1 95 ? 2.054 -1.788 16.211 1.00 94.50 95 VAL A N 1
ATOM 739 C CA . VAL A 1 95 ? 0.778 -1.480 15.548 1.00 94.50 95 VAL A CA 1
ATOM 740 C C . VAL A 1 95 ? 0.116 -0.216 16.097 1.00 94.50 95 VAL A C 1
ATOM 742 O O . VAL A 1 95 ? -0.400 0.570 15.314 1.00 94.50 95 VAL A O 1
ATOM 745 N N . ASN A 1 96 ? 0.178 0.032 17.408 1.00 96.06 96 ASN A N 1
ATOM 746 C CA . ASN A 1 96 ? -0.420 1.237 17.999 1.00 96.06 96 ASN A CA 1
ATOM 747 C C . ASN A 1 96 ? 0.198 2.529 17.442 1.00 96.06 96 ASN A C 1
ATOM 749 O O . ASN A 1 96 ? -0.523 3.488 17.194 1.00 96.06 96 ASN A O 1
ATOM 753 N N . GLU A 1 97 ? 1.511 2.542 17.203 1.00 97.62 97 GLU A N 1
ATOM 754 C CA . GLU A 1 97 ? 2.194 3.698 16.617 1.00 97.62 97 GLU A CA 1
ATOM 755 C C . GLU A 1 97 ? 1.837 3.842 15.131 1.00 97.62 97 GLU A C 1
ATOM 757 O O . GLU A 1 97 ? 1.584 4.946 14.662 1.00 97.62 97 GLU A O 1
ATOM 762 N N . ILE A 1 98 ? 1.705 2.730 14.397 1.00 97.62 98 ILE A N 1
ATOM 763 C CA . ILE A 1 98 ? 1.198 2.758 13.015 1.00 97.62 98 ILE A CA 1
ATOM 764 C C . ILE A 1 98 ? -0.211 3.368 12.978 1.00 97.62 98 ILE A C 1
ATOM 766 O O . ILE A 1 98 ? -0.460 4.270 12.185 1.00 97.62 98 ILE A O 1
ATOM 770 N N . VAL A 1 99 ? -1.115 2.933 13.862 1.00 97.00 99 VAL A N 1
ATOM 771 C CA . VAL A 1 99 ? -2.473 3.489 13.976 1.00 97.00 99 VAL A CA 1
ATOM 772 C C . VAL A 1 99 ? -2.428 4.977 14.317 1.00 97.00 99 VAL A C 1
ATOM 774 O O . VAL A 1 99 ? -3.130 5.764 13.688 1.00 97.00 99 VAL A O 1
ATOM 777 N N . GLU A 1 100 ? -1.581 5.396 15.257 1.00 97.69 100 GLU A N 1
ATOM 778 C CA . GLU A 1 100 ? -1.414 6.812 15.595 1.00 97.69 100 GLU A CA 1
ATOM 779 C C . GLU A 1 100 ? -0.980 7.635 14.372 1.00 97.69 100 GLU A C 1
ATOM 781 O O . GLU A 1 100 ? -1.580 8.664 14.067 1.00 97.69 100 GLU A O 1
ATOM 786 N N . HIS A 1 101 ? 0.022 7.176 13.624 1.00 98.00 101 HIS A N 1
ATOM 787 C CA . HIS A 1 101 ? 0.504 7.887 12.442 1.00 98.00 101 HIS A CA 1
ATOM 788 C C . HIS A 1 101 ? -0.531 7.910 11.308 1.00 98.00 101 HIS A C 1
ATOM 790 O O . HIS A 1 101 ? -0.804 8.969 10.740 1.00 98.00 101 HIS A O 1
ATOM 796 N N . VAL A 1 102 ? -1.147 6.769 11.001 1.00 97.75 102 VAL A N 1
ATOM 797 C CA . VAL A 1 102 ? -2.075 6.636 9.871 1.00 97.75 102 VAL A CA 1
ATOM 798 C C . VAL A 1 102 ? -3.428 7.272 10.170 1.00 97.75 102 VAL A C 1
ATOM 800 O O . VAL A 1 102 ? -3.955 7.993 9.325 1.00 97.75 102 VAL A O 1
ATOM 803 N N . VAL A 1 103 ? -4.016 7.016 11.339 1.00 97.31 103 VAL A N 1
ATOM 804 C CA . VAL A 1 103 ? -5.389 7.425 11.676 1.00 97.31 103 VAL A CA 1
ATOM 805 C C . VAL A 1 103 ? -5.406 8.801 12.332 1.00 97.31 103 VAL A C 1
ATOM 807 O O . VAL A 1 103 ? -6.142 9.673 11.878 1.00 97.31 103 VAL A O 1
ATOM 810 N N . VAL A 1 104 ? -4.573 9.024 13.356 1.00 96.69 104 VAL A N 1
ATOM 811 C CA . VAL A 1 104 ? -4.613 10.257 14.165 1.00 96.69 104 VAL A CA 1
ATOM 812 C C . VAL A 1 104 ? -3.856 11.393 13.481 1.00 96.69 104 VAL A C 1
ATOM 814 O O . VAL A 1 104 ? -4.419 12.460 13.248 1.00 96.69 104 VAL A O 1
ATOM 817 N N . LYS A 1 105 ? -2.593 11.165 13.102 1.00 97.62 105 LYS A N 1
ATOM 818 C CA . LYS A 1 105 ? -1.749 12.181 12.441 1.00 97.62 105 LYS A CA 1
ATOM 819 C C . LYS A 1 105 ? -2.053 12.335 10.952 1.00 97.62 105 LYS A C 1
ATOM 821 O O . LYS A 1 105 ? -1.570 13.268 10.321 1.00 97.62 105 LYS A O 1
ATOM 826 N N . SER A 1 106 ? -2.872 11.440 10.399 1.00 97.44 106 SER A N 1
ATOM 827 C CA . SER A 1 106 ? -3.238 11.412 8.982 1.00 97.44 106 SER A CA 1
ATOM 828 C C . SER A 1 106 ? -2.044 11.346 8.020 1.00 97.44 106 SER A C 1
ATOM 830 O O . SER A 1 106 ? -2.131 11.799 6.879 1.00 97.44 106 SER A O 1
ATOM 832 N N . GLU A 1 107 ? -0.934 10.758 8.464 1.00 97.69 107 GLU A N 1
ATOM 833 C CA . GLU A 1 107 ? 0.259 10.577 7.646 1.00 97.69 107 GLU A CA 1
ATOM 834 C C . GLU A 1 107 ? 0.067 9.455 6.615 1.00 97.69 107 GLU A C 1
ATOM 836 O O . GLU A 1 107 ? -0.793 8.578 6.747 1.00 97.69 107 GLU A O 1
ATOM 841 N N . VAL A 1 108 ? 0.926 9.462 5.597 1.00 97.25 108 VAL A N 1
ATOM 842 C CA . VAL A 1 108 ? 1.053 8.404 4.584 1.00 97.25 108 VAL A CA 1
ATOM 843 C C . VAL A 1 108 ? 2.462 7.797 4.642 1.00 97.25 108 VAL A C 1
ATOM 845 O O . VAL A 1 108 ? 3.370 8.423 5.207 1.00 97.25 108 VAL A O 1
ATOM 848 N N . PRO A 1 109 ? 2.689 6.594 4.079 1.00 95.19 109 PRO A N 1
ATOM 849 C CA . PRO A 1 109 ? 4.033 6.035 3.977 1.00 95.19 109 PRO A CA 1
ATOM 850 C C . PRO A 1 109 ? 4.994 7.007 3.279 1.00 95.19 109 PRO A C 1
ATOM 852 O O . PRO A 1 109 ? 4.599 7.762 2.392 1.00 95.19 109 PRO A O 1
ATOM 855 N N . ASN A 1 110 ? 6.272 6.988 3.668 1.00 93.62 110 ASN A N 1
ATOM 856 C CA . ASN A 1 110 ? 7.264 7.906 3.110 1.00 93.62 110 ASN A CA 1
ATOM 857 C C . ASN A 1 110 ? 7.468 7.638 1.610 1.00 93.62 110 ASN A C 1
ATOM 859 O O . ASN A 1 110 ? 8.008 6.597 1.234 1.00 93.62 110 ASN A O 1
ATOM 863 N N . ILE A 1 111 ? 7.067 8.590 0.766 1.00 93.31 111 ILE A N 1
ATOM 864 C CA . ILE A 1 111 ? 7.276 8.522 -0.681 1.00 93.31 111 ILE A CA 1
ATOM 865 C C . ILE A 1 111 ? 8.723 8.940 -0.990 1.00 93.31 111 ILE A C 1
ATOM 867 O O . ILE A 1 111 ? 9.114 10.069 -0.675 1.00 93.31 111 ILE A O 1
ATOM 871 N N . PRO A 1 112 ? 9.540 8.082 -1.628 1.00 87.75 112 PRO A N 1
ATOM 872 C CA . PRO A 1 112 ? 10.941 8.396 -1.878 1.00 87.75 112 PRO A CA 1
ATOM 873 C C . PRO A 1 112 ? 11.112 9.604 -2.798 1.00 87.75 112 PRO A C 1
ATOM 875 O O . PRO A 1 112 ? 10.547 9.664 -3.890 1.00 87.75 112 PRO A O 1
ATOM 878 N N . LYS A 1 113 ? 11.961 10.555 -2.394 1.00 90.38 113 LYS A N 1
ATOM 879 C CA . LYS A 1 113 ? 12.218 11.783 -3.169 1.00 90.38 113 LYS A CA 1
ATOM 880 C C . LYS A 1 113 ? 12.792 11.507 -4.564 1.00 90.38 113 LYS A C 1
ATOM 882 O O . LYS A 1 113 ? 12.543 12.291 -5.476 1.00 90.38 113 LYS A O 1
ATOM 887 N N . TYR A 1 114 ? 13.526 10.402 -4.710 1.00 89.12 114 TYR A N 1
ATOM 888 C CA . TYR A 1 114 ? 14.152 9.956 -5.958 1.00 89.12 114 TYR A CA 1
ATOM 889 C C . TYR A 1 114 ? 13.197 9.212 -6.906 1.00 89.12 114 TYR A C 1
ATOM 891 O O . TYR A 1 114 ? 13.601 8.853 -8.009 1.00 89.12 114 TYR A O 1
ATOM 899 N N . LEU A 1 115 ? 11.947 8.956 -6.500 1.00 86.50 115 LEU A N 1
ATOM 900 C CA . LEU A 1 115 ? 10.940 8.392 -7.394 1.00 86.50 115 LEU A CA 1
ATOM 901 C C . LEU A 1 115 ? 10.575 9.419 -8.479 1.00 86.50 115 LEU A C 1
ATOM 903 O O . LEU A 1 115 ? 10.576 10.624 -8.224 1.00 86.50 115 LEU A O 1
ATOM 907 N N . SER A 1 116 ? 10.258 8.953 -9.688 1.00 90.69 116 SER A N 1
ATOM 908 C CA . SER A 1 116 ? 9.808 9.835 -10.770 1.00 90.69 116 SER A CA 1
ATOM 909 C C . SER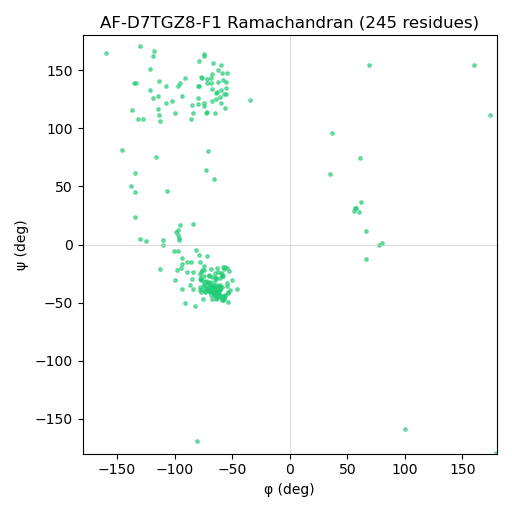 A 1 116 ? 8.533 10.592 -10.381 1.00 90.69 116 SER A C 1
ATOM 911 O O . SER A 1 116 ? 7.742 10.106 -9.574 1.00 90.69 116 SER A O 1
ATOM 913 N N . GLU A 1 117 ? 8.285 11.757 -10.986 1.00 92.38 117 GLU A N 1
ATOM 914 C CA . GLU A 1 117 ? 7.060 12.533 -10.719 1.00 92.38 117 GLU A CA 1
ATOM 915 C C . GLU A 1 117 ? 5.789 11.731 -11.031 1.00 92.38 117 GLU A C 1
ATOM 917 O O . GLU A 1 117 ? 4.823 11.773 -10.276 1.00 92.38 117 GLU A O 1
ATOM 922 N N . SER A 1 118 ? 5.824 10.909 -12.084 1.00 93.75 118 SER A N 1
ATOM 923 C CA . SER A 1 118 ? 4.738 9.973 -12.388 1.00 93.75 118 SER A CA 1
ATOM 924 C C . SER A 1 118 ? 4.568 8.909 -11.292 1.00 93.75 118 SER A C 1
ATOM 926 O O . SER A 1 118 ? 3.447 8.635 -10.871 1.00 93.75 118 SER A O 1
ATOM 928 N N . GLY A 1 119 ? 5.655 8.345 -10.755 1.00 92.69 119 GLY A N 1
ATOM 929 C CA . GLY A 1 119 ? 5.568 7.400 -9.637 1.00 92.69 119 GLY A CA 1
ATOM 930 C C . GLY A 1 119 ? 5.065 8.043 -8.343 1.00 92.69 119 GLY A C 1
ATOM 931 O O . GLY A 1 119 ? 4.295 7.427 -7.606 1.00 92.69 119 GLY A O 1
ATOM 932 N N . LYS A 1 120 ? 5.442 9.300 -8.082 1.00 95.75 120 LYS A N 1
ATOM 933 C CA . LYS A 1 120 ? 4.913 10.079 -6.957 1.00 95.75 120 LYS A CA 1
ATOM 934 C C . LYS A 1 120 ? 3.412 10.330 -7.113 1.00 95.75 120 LYS A C 1
ATOM 936 O O . LYS A 1 120 ? 2.686 10.073 -6.157 1.00 95.75 120 LYS A O 1
ATOM 941 N N . ASP A 1 121 ? 2.936 10.760 -8.289 1.00 97.25 121 ASP A N 1
ATOM 942 C CA . ASP A 1 121 ? 1.491 10.949 -8.526 1.00 97.25 121 ASP A CA 1
ATOM 943 C C . ASP A 1 121 ? 0.733 9.628 -8.356 1.00 97.25 121 ASP A C 1
ATOM 945 O O . ASP A 1 121 ? -0.264 9.598 -7.638 1.00 97.25 121 ASP A O 1
ATOM 949 N N . PHE A 1 122 ? 1.258 8.518 -8.892 1.00 97.38 122 PHE A N 1
ATOM 950 C CA . PHE A 1 122 ? 0.665 7.189 -8.710 1.00 97.38 122 PHE A CA 1
ATOM 951 C C . PHE A 1 122 ? 0.457 6.854 -7.227 1.00 97.38 122 PHE A C 1
ATOM 953 O O . PHE A 1 122 ? -0.644 6.481 -6.821 1.00 97.38 122 PHE A O 1
ATOM 960 N N . LEU A 1 123 ? 1.490 7.040 -6.397 1.00 98.00 123 LEU A N 1
ATOM 961 C CA . LEU A 1 123 ? 1.400 6.802 -4.955 1.00 98.00 123 LEU A CA 1
ATOM 962 C C . LEU A 1 123 ? 0.432 7.766 -4.259 1.00 98.00 123 LEU A C 1
ATOM 964 O O . LEU A 1 123 ? -0.307 7.338 -3.377 1.00 98.00 123 LEU A O 1
ATOM 968 N N . VAL A 1 124 ? 0.366 9.032 -4.679 1.00 98.12 124 VAL A N 1
ATOM 969 C CA . VAL A 1 124 ? -0.637 9.990 -4.181 1.00 98.12 124 VAL A CA 1
ATOM 970 C C . VAL A 1 124 ? -2.060 9.511 -4.490 1.00 98.12 124 VAL A C 1
ATOM 972 O O . VAL A 1 124 ? -2.938 9.642 -3.639 1.00 98.12 124 VAL A O 1
ATOM 975 N N . ARG A 1 125 ? -2.309 8.906 -5.662 1.00 98.31 125 ARG A N 1
ATOM 976 C CA . ARG A 1 125 ? -3.623 8.315 -5.991 1.00 98.31 125 ARG A CA 1
ATOM 977 C C . ARG A 1 125 ? -3.949 7.092 -5.138 1.00 98.31 125 ARG A C 1
ATOM 979 O O . ARG A 1 125 ? -5.115 6.915 -4.779 1.00 98.31 125 ARG A O 1
ATOM 986 N N . CYS A 1 126 ? -2.947 6.279 -4.803 1.00 98.44 126 CYS A N 1
ATOM 987 C CA . CYS A 1 126 ? -3.114 5.134 -3.907 1.00 98.44 126 CYS A CA 1
ATOM 988 C C . CYS A 1 126 ? -3.384 5.558 -2.456 1.00 98.44 126 CYS A C 1
ATOM 990 O O . CYS A 1 126 ? -4.188 4.925 -1.777 1.00 98.44 126 CYS A O 1
ATOM 992 N N . PHE A 1 127 ? -2.741 6.632 -1.987 1.00 98.62 127 PHE A N 1
ATOM 993 C CA . PHE A 1 127 ? -2.826 7.112 -0.603 1.00 98.62 127 PHE A CA 1
ATOM 994 C C . PHE A 1 127 ? -3.870 8.217 -0.374 1.00 98.62 127 PHE A C 1
ATOM 996 O O . PHE A 1 127 ? -3.843 8.895 0.655 1.00 98.62 127 PHE A O 1
ATOM 1003 N N . GLU A 1 128 ? -4.816 8.400 -1.298 1.00 98.44 128 GLU A N 1
ATOM 1004 C CA . GLU A 1 128 ? -6.001 9.225 -1.045 1.00 98.44 128 GLU A CA 1
ATOM 1005 C C . GLU A 1 128 ? -6.794 8.630 0.128 1.00 98.44 128 GLU A C 1
ATOM 1007 O O . GLU A 1 128 ? -7.096 7.432 0.164 1.00 98.44 128 GLU A O 1
ATOM 1012 N N . ARG A 1 129 ? -7.082 9.466 1.127 1.00 97.25 129 ARG A N 1
ATOM 1013 C CA . ARG A 1 129 ? -7.596 9.008 2.422 1.00 97.25 129 ARG A CA 1
ATOM 1014 C C . ARG A 1 129 ? -9.066 8.645 2.351 1.00 97.25 129 ARG A C 1
ATOM 1016 O O . ARG A 1 129 ? -9.443 7.637 2.933 1.00 97.25 129 ARG A O 1
ATOM 1023 N N . ASP A 1 130 ? -9.874 9.436 1.645 1.00 97.38 130 ASP A N 1
ATOM 1024 C CA . ASP A 1 130 ? -11.286 9.100 1.445 1.00 97.38 130 ASP A CA 1
ATOM 1025 C C . ASP A 1 130 ? -11.374 7.914 0.465 1.00 97.38 130 ASP A C 1
ATOM 1027 O O . ASP A 1 130 ? -11.029 8.084 -0.713 1.00 97.38 130 ASP A O 1
ATOM 1031 N N . PRO A 1 131 ? -11.842 6.726 0.899 1.00 97.25 131 PRO A N 1
ATOM 1032 C CA . PRO A 1 131 ? -11.894 5.541 0.043 1.00 97.25 131 PRO A CA 1
ATOM 1033 C C . PRO A 1 131 ? -12.750 5.757 -1.212 1.00 97.25 131 PRO A C 1
ATOM 1035 O O . PRO A 1 131 ? -12.482 5.147 -2.243 1.00 97.25 131 PRO A O 1
ATOM 1038 N N . ARG A 1 132 ? -13.718 6.684 -1.179 1.00 97.12 132 ARG A N 1
ATOM 1039 C CA . ARG A 1 132 ? -14.575 7.025 -2.330 1.00 97.12 132 ARG A CA 1
ATOM 1040 C C . ARG A 1 132 ? -13.858 7.884 -3.371 1.00 97.12 132 ARG A C 1
ATOM 1042 O O . ARG A 1 132 ? -14.289 7.958 -4.518 1.00 97.12 132 ARG A O 1
ATOM 1049 N N . ARG A 1 133 ? -12.789 8.578 -2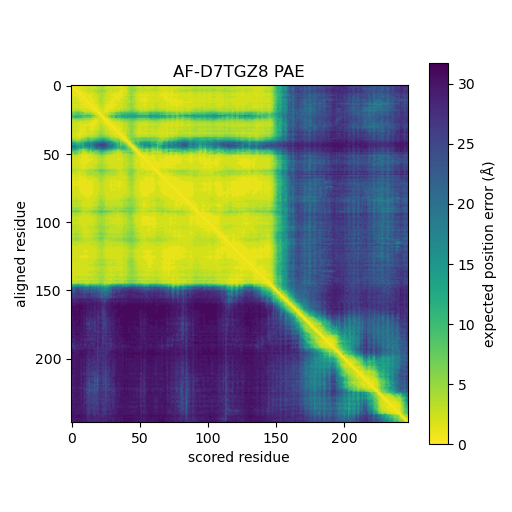.969 1.00 97.88 133 ARG A N 1
ATOM 1050 C CA . ARG A 1 133 ? -11.946 9.403 -3.849 1.00 97.88 133 ARG A CA 1
ATOM 1051 C C . ARG A 1 133 ? -10.686 8.668 -4.297 1.00 97.88 133 ARG A C 1
ATOM 1053 O O . ARG A 1 133 ? -10.096 9.044 -5.316 1.00 97.88 133 ARG A O 1
ATOM 1060 N N . ARG A 1 134 ? -10.276 7.639 -3.548 1.00 98.38 134 ARG A N 1
ATOM 1061 C CA . ARG A 1 134 ? -9.143 6.774 -3.878 1.00 98.38 134 ARG A CA 1
ATOM 1062 C C . ARG A 1 134 ? -9.382 6.102 -5.222 1.00 98.38 134 ARG A C 1
ATOM 1064 O O . ARG A 1 134 ? -10.477 5.630 -5.520 1.00 98.38 134 ARG A O 1
ATOM 1071 N N . TRP A 1 135 ? -8.370 6.124 -6.083 1.00 98.06 135 TRP A N 1
ATOM 1072 C CA . TRP A 1 135 ? -8.532 5.593 -7.433 1.00 98.06 135 TRP A CA 1
ATOM 1073 C C . TRP A 1 135 ? -8.721 4.079 -7.395 1.00 98.06 135 TRP A C 1
ATOM 1075 O O . TRP A 1 135 ? -7.961 3.374 -6.744 1.00 98.06 135 TRP A O 1
ATOM 1085 N N . ALA A 1 136 ? -9.700 3.570 -8.140 1.00 96.31 136 ALA A N 1
ATOM 1086 C CA . ALA A 1 136 ? -9.867 2.134 -8.317 1.00 96.31 136 ALA A CA 1
ATOM 1087 C C . ALA A 1 136 ? -8.695 1.526 -9.108 1.00 96.31 136 ALA A C 1
ATOM 1089 O O . ALA A 1 136 ? -8.062 2.203 -9.926 1.00 96.31 136 ALA A O 1
ATOM 1090 N N . ALA A 1 137 ? -8.460 0.223 -8.919 1.00 92.94 137 ALA A N 1
ATOM 1091 C CA . ALA A 1 137 ? -7.406 -0.519 -9.613 1.00 92.94 137 ALA A CA 1
ATOM 1092 C C . ALA A 1 137 ? -7.482 -0.363 -11.145 1.00 92.94 137 ALA A C 1
ATOM 1094 O O . ALA A 1 137 ? -6.463 -0.125 -11.786 1.00 92.94 137 ALA A O 1
ATOM 1095 N N . GLU A 1 138 ? -8.686 -0.403 -11.725 1.00 92.75 138 GLU A N 1
ATOM 1096 C CA . GLU A 1 138 ? -8.917 -0.188 -13.162 1.00 92.75 138 GLU A CA 1
ATOM 1097 C C . GLU A 1 138 ? -8.375 1.161 -13.652 1.00 92.75 138 GLU A C 1
ATOM 1099 O O . GLU A 1 138 ? -7.695 1.251 -14.675 1.00 92.75 138 GLU A O 1
ATOM 1104 N N . LYS A 1 139 ? -8.620 2.223 -12.882 1.00 93.94 139 LYS A N 1
ATOM 1105 C CA . LYS A 1 139 ? -8.144 3.564 -13.215 1.00 93.94 139 LYS A CA 1
ATOM 1106 C C . LYS A 1 139 ? -6.624 3.663 -13.086 1.00 93.94 139 LYS A C 1
ATOM 1108 O O . LYS A 1 139 ? -5.980 4.297 -13.919 1.00 93.94 139 LYS A O 1
ATOM 1113 N N . LEU A 1 140 ? -6.049 3.011 -12.075 1.00 93.19 140 LEU A N 1
ATOM 1114 C CA . LEU A 1 140 ? -4.602 2.967 -11.860 1.00 93.19 140 LEU A CA 1
ATOM 1115 C C . LEU A 1 140 ? -3.856 2.210 -12.962 1.00 93.19 140 LEU A C 1
ATOM 1117 O O . LEU A 1 140 ? -2.749 2.618 -13.294 1.00 93.19 140 LEU A O 1
ATOM 1121 N N . MET A 1 141 ? -4.451 1.181 -13.580 1.00 90.12 141 MET A N 1
ATOM 1122 C CA . MET A 1 141 ? -3.837 0.473 -14.718 1.00 90.12 141 MET A CA 1
ATOM 1123 C C . MET A 1 141 ? -3.548 1.389 -15.917 1.00 90.12 141 MET A C 1
ATOM 1125 O O . MET A 1 141 ? -2.653 1.105 -16.706 1.00 90.12 141 MET A O 1
ATOM 1129 N N . ASN A 1 142 ? -4.280 2.498 -16.037 1.00 90.62 142 ASN A N 1
ATOM 1130 C CA . ASN A 1 142 ? -4.104 3.485 -17.101 1.00 90.62 142 ASN A CA 1
ATOM 1131 C C . ASN A 1 142 ? -3.221 4.674 -16.679 1.00 90.62 142 ASN A C 1
ATOM 1133 O O . ASN A 1 142 ? -3.067 5.634 -17.434 1.00 90.62 142 ASN A O 1
ATOM 1137 N N . HIS A 1 143 ? -2.657 4.650 -15.469 1.00 91.81 143 HIS A N 1
ATOM 1138 C CA . HIS A 1 143 ? -1.797 5.719 -14.979 1.00 91.81 143 HIS A CA 1
ATOM 1139 C C . HIS A 1 143 ? -0.443 5.714 -15.704 1.00 91.81 143 HIS A C 1
ATOM 1141 O O . HIS A 1 143 ? 0.134 4.655 -15.937 1.00 91.81 143 HIS A O 1
ATOM 1147 N N . SER A 1 144 ? 0.124 6.892 -15.989 1.00 90.94 144 SER A N 1
ATOM 1148 C CA . SER A 1 144 ? 1.382 7.047 -16.750 1.00 90.94 144 SER A CA 1
ATOM 1149 C C . SER A 1 144 ? 2.595 6.323 -16.147 1.00 90.94 144 SER A C 1
ATOM 1151 O O . SER A 1 144 ? 3.564 6.064 -16.850 1.00 90.94 144 SER A O 1
ATOM 1153 N N . PHE A 1 145 ? 2.532 5.985 -14.859 1.00 88.94 145 PHE A N 1
ATOM 1154 C CA . PHE A 1 145 ? 3.581 5.250 -14.144 1.00 88.94 145 PHE A CA 1
ATOM 1155 C C . PHE A 1 145 ? 3.658 3.776 -14.556 1.00 88.94 145 PHE A C 1
ATOM 1157 O O . PHE A 1 145 ? 4.736 3.190 -14.543 1.00 88.94 145 PHE A O 1
ATOM 1164 N N . VAL A 1 146 ? 2.514 3.183 -14.902 1.00 85.38 146 VAL A N 1
ATOM 1165 C CA . VAL A 1 146 ? 2.384 1.761 -15.260 1.00 85.38 146 VAL A CA 1
ATOM 1166 C C . VAL A 1 146 ? 2.023 1.560 -16.729 1.00 85.38 146 VAL A C 1
ATOM 1168 O O . VAL A 1 146 ? 2.258 0.484 -17.276 1.00 85.38 146 VAL A O 1
ATOM 1171 N N . ALA A 1 147 ? 1.454 2.582 -17.370 1.00 77.25 147 ALA A N 1
ATOM 1172 C CA . ALA A 1 147 ? 1.105 2.540 -18.776 1.00 77.25 147 ALA A CA 1
ATOM 1173 C C . ALA A 1 147 ? 2.373 2.343 -19.630 1.00 77.25 147 ALA A C 1
ATOM 1175 O O . ALA A 1 147 ? 3.410 2.950 -19.344 1.00 77.25 147 ALA A O 1
ATOM 1176 N N . PRO A 1 148 ? 2.311 1.523 -20.695 1.00 61.53 148 PRO A N 1
ATOM 1177 C CA . PRO A 1 148 ? 3.441 1.330 -21.590 1.00 61.53 148 PRO A CA 1
ATOM 1178 C C . PRO A 1 148 ? 3.893 2.670 -22.171 1.00 61.53 148 PRO A C 1
ATOM 1180 O O . PRO A 1 148 ? 3.086 3.416 -22.728 1.00 61.53 148 PRO A O 1
ATOM 1183 N N . ILE A 1 149 ? 5.190 2.960 -22.088 1.00 57.50 149 ILE A N 1
ATOM 1184 C CA . ILE A 1 149 ? 5.768 4.096 -22.806 1.00 57.50 149 ILE A CA 1
ATOM 1185 C C . ILE A 1 149 ? 5.599 3.811 -24.309 1.00 57.50 149 ILE A C 1
ATOM 1187 O O . ILE A 1 149 ? 6.040 2.751 -24.770 1.00 57.50 149 ILE A O 1
ATOM 1191 N N . PRO A 1 150 ? 4.986 4.714 -25.099 1.00 52.91 150 PRO A N 1
ATOM 1192 C CA . PRO A 1 150 ? 4.920 4.550 -26.544 1.00 52.91 150 PRO A CA 1
ATOM 1193 C C . PRO A 1 150 ? 6.334 4.393 -27.105 1.00 52.91 150 PRO A C 1
ATOM 1195 O O . PRO A 1 150 ? 7.213 5.209 -26.825 1.00 52.91 150 PRO A O 1
ATOM 1198 N N . THR A 1 151 ? 6.560 3.366 -27.926 1.00 43.69 151 THR A N 1
ATOM 1199 C CA . THR A 1 151 ? 7.883 2.989 -28.466 1.00 43.69 151 THR A CA 1
ATOM 1200 C C . THR A 1 151 ? 8.618 4.153 -29.152 1.00 43.69 151 THR A C 1
ATOM 1202 O O . THR A 1 151 ? 9.843 4.154 -29.225 1.00 43.69 151 THR A O 1
ATOM 1205 N N . GLN A 1 152 ? 7.886 5.176 -29.607 1.00 44.69 152 GLN A N 1
ATOM 1206 C CA . GLN A 1 152 ? 8.431 6.390 -30.217 1.00 44.69 152 GLN A CA 1
ATOM 1207 C C . GLN A 1 152 ? 9.217 7.290 -29.245 1.00 44.69 152 GLN A C 1
ATOM 1209 O O . GLN A 1 152 ? 10.136 7.973 -29.685 1.00 44.69 152 GLN A O 1
ATOM 1214 N N . MET A 1 153 ? 8.919 7.284 -27.939 1.00 46.59 153 MET A N 1
ATOM 1215 C CA . MET A 1 153 ? 9.650 8.108 -26.960 1.00 46.59 153 MET A CA 1
ATOM 1216 C C . MET A 1 153 ? 11.020 7.518 -26.600 1.00 46.59 153 MET A C 1
ATOM 1218 O O . MET A 1 153 ? 11.963 8.261 -26.362 1.00 46.59 153 MET A O 1
ATOM 1222 N N . VAL A 1 154 ? 11.171 6.190 -26.662 1.00 48.53 154 VAL A N 1
ATOM 1223 C CA . VAL A 1 154 ? 12.440 5.497 -26.362 1.00 48.53 154 VAL A CA 1
ATOM 1224 C C . VAL A 1 154 ? 13.545 5.853 -27.370 1.00 48.53 154 VAL A C 1
ATOM 1226 O O . VAL A 1 154 ? 14.727 5.780 -27.046 1.00 48.53 154 VAL A O 1
ATOM 1229 N N . MET A 1 155 ? 13.182 6.266 -28.589 1.00 41.44 155 MET A N 1
ATOM 1230 C CA . MET A 1 155 ? 14.149 6.609 -29.640 1.00 41.44 155 MET A CA 1
ATOM 1231 C C . MET A 1 155 ? 14.655 8.059 -29.583 1.00 41.44 155 MET A C 1
ATOM 1233 O O . MET A 1 155 ? 15.671 8.347 -30.209 1.00 41.44 155 MET A O 1
ATOM 1237 N N . ASN A 1 156 ? 13.996 8.954 -28.838 1.00 40.12 156 ASN A N 1
ATOM 1238 C CA . ASN A 1 156 ? 14.333 10.385 -28.833 1.00 40.12 156 ASN A CA 1
ATOM 1239 C C . ASN A 1 156 ? 15.306 10.801 -27.713 1.00 40.12 156 ASN A C 1
ATOM 1241 O O . ASN A 1 156 ? 15.928 11.853 -27.834 1.00 40.12 156 ASN A O 1
ATOM 1245 N N . ASP A 1 157 ? 15.492 9.973 -26.680 1.00 41.25 157 ASP A N 1
ATOM 1246 C CA . ASP A 1 157 ? 16.391 10.259 -25.544 1.00 41.25 157 ASP A CA 1
ATOM 1247 C C . ASP A 1 157 ? 17.791 9.624 -25.677 1.00 41.25 157 ASP A C 1
ATOM 1249 O O . ASP A 1 157 ? 18.618 9.705 -24.766 1.00 41.25 157 ASP A O 1
ATOM 1253 N N . LEU A 1 158 ? 18.100 8.995 -26.815 1.00 36.31 158 LEU A N 1
ATOM 1254 C CA . LEU A 1 158 ? 19.448 8.506 -27.109 1.00 36.31 158 LEU A CA 1
ATOM 1255 C C . LEU A 1 158 ? 20.286 9.645 -27.715 1.00 36.31 158 LEU A C 1
ATOM 1257 O O . LEU A 1 158 ? 19.930 10.142 -28.786 1.00 36.31 158 LEU A O 1
ATOM 1261 N N . PRO A 1 159 ? 21.410 10.061 -27.095 1.00 36.56 159 PRO A N 1
ATOM 1262 C CA . PRO A 1 159 ? 22.269 11.073 -27.685 1.00 36.56 159 PRO A CA 1
ATOM 1263 C C . PRO A 1 159 ? 22.773 10.594 -29.047 1.00 36.56 159 PRO A C 1
ATOM 1265 O O . PRO A 1 159 ? 23.405 9.546 -29.185 1.00 36.56 159 PRO A O 1
ATOM 1268 N N . SER A 1 160 ? 22.472 11.389 -30.070 1.00 41.06 160 SER A N 1
ATOM 1269 C CA . SER A 1 160 ? 22.877 11.179 -31.451 1.00 41.06 160 SER A CA 1
ATOM 1270 C C . SER A 1 160 ? 24.378 11.425 -31.622 1.00 41.06 160 SER A C 1
ATOM 1272 O O . SER A 1 160 ? 24.802 12.476 -32.101 1.00 41.06 160 SER A O 1
ATOM 1274 N N . SER A 1 161 ? 25.200 10.441 -31.268 1.00 36.31 161 SER A N 1
ATOM 1275 C CA . SER A 1 161 ? 26.605 10.374 -31.671 1.00 36.31 161 SER A CA 1
ATOM 1276 C C . SER A 1 161 ? 26.904 9.021 -32.314 1.00 36.31 161 SER A C 1
ATOM 1278 O O . SER A 1 161 ? 26.945 7.967 -31.689 1.00 36.31 161 SER A O 1
ATOM 1280 N N . ARG A 1 162 ? 27.080 9.107 -33.635 1.00 37.81 162 ARG A N 1
ATOM 1281 C CA . ARG A 1 162 ? 27.575 8.098 -34.575 1.00 37.81 162 ARG A CA 1
ATOM 1282 C C . ARG A 1 162 ? 28.652 7.185 -33.978 1.00 37.81 162 ARG A C 1
ATOM 1284 O O . ARG A 1 162 ? 29.737 7.664 -33.674 1.00 37.81 162 ARG A O 1
ATOM 1291 N N . CYS A 1 163 ? 28.413 5.876 -34.027 1.00 30.20 163 CYS A N 1
ATOM 1292 C CA . CYS A 1 163 ? 29.460 4.884 -34.267 1.00 30.20 163 CYS A CA 1
ATOM 1293 C C . CYS A 1 163 ? 28.974 3.915 -35.352 1.00 30.20 163 CYS A C 1
ATOM 1295 O O . CYS A 1 163 ? 28.054 3.125 -35.155 1.00 30.20 163 CYS A O 1
ATOM 1297 N N . CYS A 1 164 ? 29.571 4.041 -36.534 1.00 32.84 164 CYS A N 1
ATOM 1298 C CA . CYS A 1 164 ? 29.340 3.202 -37.701 1.00 32.84 164 CYS A CA 1
ATOM 1299 C C . CYS A 1 164 ? 30.012 1.828 -37.523 1.00 32.84 164 CYS A C 1
ATOM 1301 O O . CYS A 1 164 ? 31.225 1.793 -37.352 1.00 32.84 164 CYS A O 1
ATOM 1303 N N . HIS A 1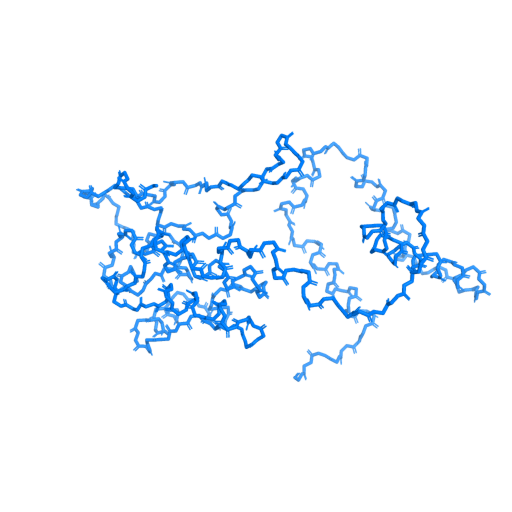 165 ? 29.252 0.727 -37.593 1.00 29.22 165 HIS A N 1
ATOM 1304 C CA . HIS A 1 165 ? 29.433 -0.435 -38.499 1.00 29.22 165 HIS A CA 1
ATOM 1305 C C . HIS A 1 165 ? 28.711 -1.716 -38.002 1.00 29.22 165 HIS A C 1
ATOM 1307 O O . HIS A 1 165 ? 28.427 -1.843 -36.812 1.00 29.22 165 HIS A O 1
ATOM 1313 N N . PRO A 1 166 ? 28.346 -2.648 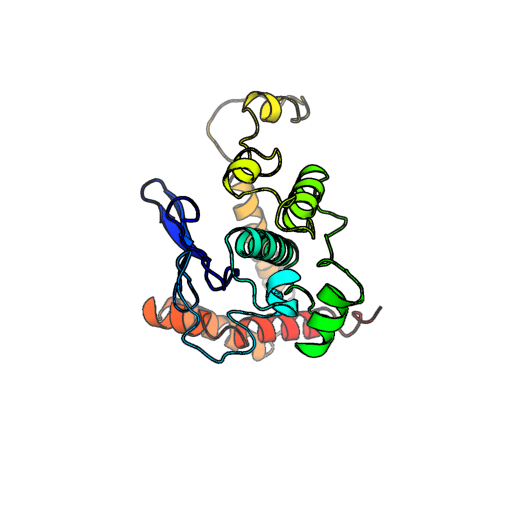-38.914 1.00 45.62 166 PRO A N 1
ATOM 1314 C CA . PRO A 1 166 ? 27.251 -3.591 -38.720 1.00 45.62 166 PRO A CA 1
ATOM 1315 C C . PRO A 1 166 ? 27.738 -4.999 -38.345 1.00 45.62 166 PRO A C 1
ATOM 1317 O O . PRO A 1 166 ? 28.478 -5.606 -39.105 1.00 45.62 166 PRO A O 1
ATOM 1320 N N . HIS A 1 167 ? 27.281 -5.528 -37.204 1.00 32.75 167 HIS A N 1
ATOM 1321 C CA . HIS A 1 167 ? 26.875 -6.931 -36.993 1.00 32.75 167 HIS A CA 1
ATOM 1322 C C . HIS A 1 167 ? 26.548 -7.200 -35.502 1.00 32.75 167 HIS A C 1
ATOM 1324 O O . HIS A 1 167 ? 27.446 -7.309 -34.679 1.00 32.75 167 HIS A O 1
ATOM 1330 N N . ARG A 1 168 ? 25.255 -7.444 -35.218 1.00 34.88 168 ARG A N 1
ATOM 1331 C CA . ARG A 1 168 ? 24.680 -8.236 -34.095 1.00 34.88 168 ARG A CA 1
ATOM 1332 C C . ARG A 1 168 ? 24.791 -7.712 -32.631 1.00 34.88 168 ARG A C 1
ATOM 1334 O O . ARG A 1 168 ? 25.632 -6.884 -32.316 1.00 34.88 168 ARG A O 1
ATOM 1341 N N . PRO A 1 169 ? 23.851 -8.128 -31.744 1.00 39.62 169 PRO A N 1
ATOM 1342 C CA . PRO A 1 169 ? 23.326 -7.329 -30.630 1.00 39.62 169 PRO A CA 1
ATOM 1343 C C . PRO A 1 169 ? 24.075 -7.579 -29.308 1.00 39.62 169 PRO A C 1
ATOM 1345 O O . PRO A 1 169 ? 24.200 -8.723 -28.880 1.00 39.62 169 PRO A O 1
ATOM 1348 N N . GLN A 1 170 ? 24.553 -6.523 -28.637 1.00 38.75 170 GLN A N 1
ATOM 1349 C CA . GLN A 1 170 ? 25.422 -6.647 -27.448 1.00 38.75 170 GLN A CA 1
ATOM 1350 C C . GLN A 1 170 ? 25.074 -5.746 -26.244 1.00 38.75 170 GLN A C 1
ATOM 1352 O O . GLN A 1 170 ? 25.917 -5.535 -25.378 1.00 38.75 170 GLN A O 1
ATOM 1357 N N . ALA A 1 171 ? 23.838 -5.267 -26.081 1.00 35.06 171 ALA A N 1
ATOM 1358 C CA . ALA A 1 171 ? 23.527 -4.428 -24.910 1.00 35.06 171 ALA A CA 1
ATOM 1359 C C . ALA A 1 171 ? 23.337 -5.209 -23.585 1.00 35.06 171 ALA A C 1
ATOM 1361 O O . ALA A 1 171 ? 23.588 -4.655 -22.519 1.00 35.06 171 ALA A O 1
ATOM 1362 N N . CYS A 1 172 ? 22.987 -6.503 -23.611 1.00 39.28 172 CYS A N 1
ATOM 1363 C CA . CYS A 1 172 ? 22.865 -7.316 -22.384 1.00 39.28 172 CYS A CA 1
ATOM 1364 C C . CYS A 1 172 ? 24.173 -8.008 -21.957 1.00 39.28 172 CYS A C 1
ATOM 1366 O O . CYS A 1 172 ? 24.295 -8.437 -20.813 1.00 39.28 172 CYS A O 1
ATOM 1368 N N . LEU A 1 173 ? 25.175 -8.088 -22.840 1.00 38.12 173 LEU A N 1
ATOM 1369 C CA . LEU A 1 173 ? 26.478 -8.682 -22.514 1.00 38.12 173 LEU A CA 1
ATOM 1370 C C . LEU A 1 173 ? 27.429 -7.688 -21.834 1.00 38.12 173 LEU A C 1
ATOM 1372 O O . LEU A 1 173 ? 28.283 -8.123 -21.069 1.00 38.12 173 LEU A O 1
ATOM 1376 N N . LEU A 1 174 ? 27.241 -6.376 -22.022 1.00 37.81 174 LEU A N 1
ATOM 1377 C CA . LEU A 1 174 ? 28.090 -5.342 -21.416 1.00 37.81 174 LEU A CA 1
ATOM 1378 C C . LEU A 1 174 ? 27.991 -5.312 -19.880 1.00 37.81 174 LEU A C 1
ATOM 1380 O O . LEU A 1 174 ? 29.014 -5.233 -19.201 1.00 37.81 174 LEU A O 1
ATOM 1384 N N . TRP A 1 175 ? 26.796 -5.498 -19.312 1.00 32.59 175 TRP A N 1
ATOM 1385 C CA . TRP A 1 175 ? 26.614 -5.565 -17.853 1.00 32.59 175 TRP A CA 1
ATOM 1386 C C . TRP A 1 175 ? 27.132 -6.872 -17.245 1.00 32.59 175 TRP A C 1
ATOM 1388 O O . TRP A 1 175 ? 27.664 -6.876 -16.133 1.00 32.59 175 TRP A O 1
ATOM 1398 N N . TRP A 1 176 ? 27.065 -7.974 -17.995 1.00 33.75 176 TRP A N 1
ATOM 1399 C CA . TRP A 1 176 ? 27.637 -9.243 -17.554 1.00 33.75 176 TRP A CA 1
ATOM 1400 C C . TRP A 1 176 ? 29.170 -9.234 -17.648 1.00 33.75 176 TRP A C 1
ATOM 1402 O O . TRP A 1 176 ? 29.841 -9.731 -16.747 1.00 33.75 176 TRP A O 1
ATOM 1412 N N . SER A 1 177 ? 29.743 -8.565 -18.656 1.00 33.88 177 SER A N 1
ATOM 1413 C CA . SER A 1 177 ? 31.192 -8.379 -18.763 1.00 33.88 177 SER A CA 1
ATOM 1414 C C . SER A 1 177 ? 31.769 -7.444 -17.701 1.00 33.88 177 SER A C 1
ATOM 1416 O O . SER A 1 177 ? 32.869 -7.709 -17.241 1.00 33.88 177 SER A O 1
ATOM 1418 N N . VAL A 1 178 ? 31.046 -6.421 -17.226 1.00 37.94 178 VAL A N 1
ATOM 1419 C CA . VAL A 1 178 ? 31.534 -5.545 -16.136 1.00 37.94 178 VAL A CA 1
ATOM 1420 C C . VAL A 1 178 ? 31.616 -6.303 -14.800 1.00 37.94 178 VAL A C 1
ATOM 1422 O O . VAL A 1 178 ? 32.583 -6.142 -14.058 1.00 37.94 178 VAL A O 1
ATOM 1425 N N . LEU A 1 179 ? 30.680 -7.222 -14.534 1.00 39.06 179 LEU A N 1
ATOM 1426 C CA . LEU A 1 179 ? 30.709 -8.108 -13.359 1.00 39.06 179 LEU A CA 1
ATOM 1427 C C . LEU A 1 179 ? 31.750 -9.239 -13.460 1.00 39.06 179 LEU A C 1
ATOM 1429 O O . LEU A 1 179 ? 32.244 -9.711 -12.433 1.00 39.06 179 LEU A O 1
ATOM 1433 N N . VAL A 1 180 ? 32.104 -9.670 -14.675 1.00 43.09 180 VAL A N 1
ATOM 1434 C CA . VAL A 1 180 ? 33.126 -10.704 -14.919 1.00 43.09 180 VAL A CA 1
ATOM 1435 C C . VAL A 1 180 ? 34.541 -10.104 -15.002 1.00 43.09 180 VAL A C 1
ATOM 1437 O O . VAL A 1 180 ? 35.476 -10.702 -14.469 1.00 43.09 180 VAL A O 1
ATOM 1440 N N . LEU A 1 181 ? 34.719 -8.893 -15.548 1.00 37.84 181 LEU A N 1
ATOM 1441 C CA . LEU A 1 181 ? 36.013 -8.192 -15.575 1.00 37.84 181 LEU A CA 1
ATOM 1442 C C . LEU A 1 181 ? 36.474 -7.762 -14.176 1.00 37.84 181 LEU A C 1
ATOM 1444 O O . LEU A 1 181 ? 37.656 -7.914 -13.867 1.00 37.84 181 LEU A O 1
ATOM 1448 N N . HIS A 1 182 ? 35.562 -7.324 -13.298 1.00 42.47 182 HIS A N 1
ATOM 1449 C CA . HIS A 1 182 ? 35.920 -7.001 -11.909 1.00 42.47 182 HIS A CA 1
ATOM 1450 C C . HIS A 1 182 ? 36.398 -8.238 -11.123 1.00 42.47 182 HIS A C 1
ATOM 1452 O O . HIS A 1 182 ? 37.256 -8.121 -10.250 1.00 42.47 182 HIS A O 1
ATOM 1458 N N . ARG A 1 183 ? 35.909 -9.443 -11.460 1.00 49.12 183 ARG A N 1
ATOM 1459 C CA . ARG A 1 183 ? 36.376 -10.712 -10.866 1.00 49.12 183 ARG A CA 1
ATOM 1460 C C . ARG A 1 183 ? 37.738 -11.158 -11.403 1.00 49.12 183 ARG A C 1
ATOM 1462 O O . ARG A 1 183 ? 38.499 -11.765 -10.655 1.00 49.12 183 ARG A O 1
ATOM 1469 N N . PHE A 1 184 ? 38.069 -10.841 -12.656 1.00 42.56 184 PHE A N 1
ATOM 1470 C CA . PHE A 1 184 ? 39.365 -11.191 -13.249 1.00 42.56 184 PHE A CA 1
ATOM 1471 C C . PHE A 1 184 ? 40.488 -10.253 -12.777 1.00 42.56 184 PHE A C 1
ATOM 1473 O O . PHE A 1 184 ? 41.594 -10.710 -12.504 1.00 42.56 184 PHE A O 1
ATOM 1480 N N . GLN A 1 185 ? 40.199 -8.962 -12.583 1.00 42.47 185 GLN A N 1
ATOM 1481 C CA . GLN A 1 185 ? 41.173 -7.997 -12.054 1.00 42.47 185 GLN A CA 1
ATOM 1482 C C . GLN A 1 185 ? 41.528 -8.253 -10.584 1.00 42.47 185 GLN A C 1
ATOM 1484 O O . GLN A 1 185 ? 42.700 -8.176 -10.230 1.00 42.47 185 GLN A O 1
ATOM 1489 N N . LEU A 1 186 ? 40.557 -8.637 -9.747 1.00 46.59 186 LEU A N 1
ATOM 1490 C CA . LEU A 1 186 ? 40.812 -9.039 -8.358 1.00 46.59 186 LEU A CA 1
ATOM 1491 C C . LEU A 1 186 ? 41.668 -10.312 -8.287 1.00 46.59 186 LEU A C 1
ATOM 1493 O O . LEU A 1 186 ? 42.645 -10.346 -7.546 1.00 46.59 186 LEU A O 1
ATOM 1497 N N . LEU A 1 187 ? 41.373 -11.329 -9.105 1.00 46.44 187 LEU A N 1
ATOM 1498 C CA . LEU A 1 187 ? 42.152 -12.573 -9.147 1.00 46.44 187 LEU A CA 1
ATOM 1499 C C . LEU A 1 187 ? 43.603 -12.341 -9.615 1.00 46.44 187 LEU A C 1
ATOM 1501 O O . LEU A 1 187 ? 44.535 -12.885 -9.027 1.00 46.44 187 LEU A O 1
ATOM 1505 N N . VAL A 1 188 ? 43.805 -11.499 -10.635 1.00 47.97 188 VAL A N 1
ATOM 1506 C CA . VAL A 1 188 ? 45.137 -11.126 -11.146 1.00 47.97 188 VAL A CA 1
ATOM 1507 C C . VAL A 1 188 ? 45.899 -10.250 -10.144 1.00 47.97 188 VAL A C 1
ATOM 1509 O O . VAL A 1 188 ? 47.100 -10.435 -9.962 1.00 47.97 188 VAL A O 1
ATOM 1512 N N . TRP A 1 189 ? 45.217 -9.354 -9.427 1.00 45.78 189 TRP A N 1
ATOM 1513 C CA . TRP A 1 189 ? 45.826 -8.542 -8.371 1.00 45.78 189 TRP A CA 1
ATOM 1514 C C . TRP A 1 189 ? 46.317 -9.400 -7.192 1.00 45.78 189 TRP A C 1
ATOM 1516 O O . TRP A 1 189 ? 47.443 -9.204 -6.732 1.00 45.78 189 TRP A O 1
ATOM 1526 N N . PHE A 1 190 ? 45.540 -10.409 -6.778 1.00 45.53 190 PHE A N 1
ATOM 1527 C CA . PHE A 1 190 ? 45.924 -11.373 -5.736 1.00 45.53 190 PHE A CA 1
ATOM 1528 C C . PHE A 1 190 ? 47.095 -12.281 -6.147 1.00 45.53 190 PHE A C 1
ATOM 1530 O O . PHE A 1 190 ? 47.970 -12.551 -5.325 1.00 45.53 190 PHE A O 1
ATOM 1537 N N . LEU A 1 191 ? 47.148 -12.718 -7.412 1.00 46.91 191 LEU A N 1
ATOM 1538 C CA . LEU A 1 191 ? 48.250 -13.537 -7.938 1.00 46.91 191 LEU A CA 1
ATOM 1539 C C . LEU A 1 191 ? 49.568 -12.757 -8.078 1.00 46.91 191 LEU A C 1
ATOM 1541 O O . LEU A 1 191 ? 50.635 -13.359 -7.985 1.00 46.91 191 LEU A O 1
ATOM 1545 N N . LEU A 1 192 ? 49.509 -11.435 -8.274 1.00 49.28 192 LEU A N 1
ATOM 1546 C CA . LEU A 1 192 ? 50.693 -10.585 -8.451 1.00 49.28 192 LEU A CA 1
ATOM 1547 C C . LEU A 1 192 ? 51.274 -10.025 -7.140 1.00 49.28 192 LEU A C 1
ATOM 1549 O O . LEU A 1 192 ? 52.461 -9.714 -7.111 1.00 49.28 192 LEU A O 1
ATOM 1553 N N . HIS A 1 193 ? 50.483 -9.905 -6.064 1.00 52.72 193 HIS A N 1
ATOM 1554 C CA . HIS A 1 193 ? 50.909 -9.216 -4.829 1.00 52.72 193 HIS A CA 1
ATOM 1555 C C . HIS A 1 193 ? 51.145 -10.131 -3.616 1.00 52.72 193 HIS A C 1
ATOM 1557 O O . HIS A 1 193 ? 51.468 -9.634 -2.541 1.00 52.72 193 HIS A O 1
ATOM 1563 N N . GLY A 1 194 ? 51.027 -11.457 -3.768 1.00 39.88 194 GLY A N 1
ATOM 1564 C CA . GLY A 1 194 ? 51.570 -12.427 -2.804 1.00 39.88 194 GLY A CA 1
ATOM 1565 C C . GLY A 1 194 ? 51.065 -12.302 -1.358 1.00 39.88 194 GLY A C 1
ATOM 1566 O O . GLY A 1 194 ? 51.808 -12.607 -0.428 1.00 39.88 194 GLY A O 1
ATOM 1567 N N . ILE A 1 195 ? 49.825 -11.853 -1.145 1.00 45.69 195 ILE A N 1
ATOM 1568 C CA . ILE A 1 195 ? 49.240 -11.734 0.200 1.00 45.69 195 ILE A CA 1
ATOM 1569 C C . ILE A 1 195 ? 48.752 -13.124 0.656 1.00 45.69 195 ILE A C 1
ATOM 1571 O O . ILE A 1 195 ? 47.982 -13.758 -0.072 1.00 45.69 195 ILE A O 1
ATOM 1575 N N . PRO A 1 196 ? 49.164 -13.632 1.835 1.00 43.28 196 PRO A N 1
ATOM 1576 C CA . PRO A 1 196 ? 48.777 -14.963 2.288 1.00 43.28 196 PRO A CA 1
ATOM 1577 C C . PRO A 1 196 ? 47.279 -15.034 2.616 1.00 43.28 196 PRO A C 1
ATOM 1579 O O . PRO A 1 196 ? 46.702 -14.126 3.213 1.00 43.28 196 PRO A O 1
ATOM 1582 N N . PHE A 1 197 ? 46.659 -16.150 2.226 1.00 45.62 197 PHE A N 1
ATOM 1583 C CA . PHE A 1 197 ? 45.255 -16.468 2.485 1.00 45.62 197 PHE A CA 1
ATOM 1584 C C . PHE A 1 197 ? 44.946 -16.423 3.988 1.00 45.62 197 PHE A C 1
ATOM 1586 O O . PHE A 1 197 ? 45.447 -17.245 4.756 1.00 45.62 197 PHE A O 1
ATOM 1593 N N . LEU A 1 198 ? 44.055 -15.521 4.408 1.00 51.91 198 LEU A N 1
ATOM 1594 C CA . LEU A 1 198 ? 43.407 -15.647 5.712 1.00 51.91 198 LEU A CA 1
ATOM 1595 C C . LEU A 1 198 ? 42.396 -16.817 5.669 1.00 51.91 198 LEU A C 1
ATOM 1597 O O . LEU A 1 198 ? 41.649 -16.937 4.690 1.00 51.91 198 LEU A O 1
ATOM 1601 N N . PRO A 1 199 ? 42.308 -17.654 6.724 1.00 43.34 199 PRO A N 1
ATOM 1602 C CA . PRO A 1 199 ? 41.484 -18.873 6.750 1.00 43.34 199 PRO A CA 1
ATOM 1603 C C . PRO A 1 199 ? 39.985 -18.675 6.454 1.00 43.34 199 PRO A C 1
ATOM 1605 O O . PRO A 1 199 ? 39.299 -19.622 6.074 1.00 43.34 199 PRO A O 1
ATOM 1608 N N . GLY A 1 200 ? 39.462 -17.450 6.583 1.00 44.41 200 GLY A N 1
ATOM 1609 C CA . GLY A 1 200 ? 38.053 -17.132 6.326 1.00 44.41 200 GLY A CA 1
ATOM 1610 C C . GLY A 1 200 ? 37.636 -17.187 4.849 1.00 44.41 200 GLY A C 1
ATOM 1611 O O . GLY A 1 200 ? 36.479 -17.482 4.551 1.00 44.41 200 GLY A O 1
ATOM 1612 N N . CYS A 1 201 ? 38.559 -16.972 3.906 1.00 45.62 201 CYS A N 1
ATOM 1613 C CA . CYS A 1 201 ? 38.225 -16.924 2.475 1.00 45.62 201 CYS A CA 1
ATOM 1614 C C . CYS A 1 201 ? 38.021 -18.319 1.854 1.00 45.62 201 CYS A C 1
ATOM 1616 O O . CYS A 1 201 ? 37.270 -18.466 0.888 1.00 45.62 201 CYS A O 1
ATOM 1618 N N . ILE A 1 202 ? 38.636 -19.357 2.432 1.00 48.75 202 ILE A N 1
ATOM 1619 C CA . ILE A 1 202 ? 38.495 -20.751 1.975 1.00 48.75 202 ILE A CA 1
ATOM 1620 C C . ILE A 1 202 ? 37.114 -21.301 2.353 1.00 48.75 202 ILE A C 1
ATOM 1622 O O . ILE A 1 202 ? 36.456 -21.929 1.524 1.00 48.75 202 ILE A O 1
ATOM 1626 N N . LEU A 1 203 ? 36.620 -20.972 3.550 1.00 45.03 203 LEU A N 1
ATOM 1627 C CA . LEU A 1 203 ? 35.264 -21.316 3.992 1.00 45.03 203 LEU A CA 1
ATOM 1628 C C . LEU A 1 203 ? 34.183 -20.683 3.105 1.00 45.03 203 LEU A C 1
ATOM 1630 O O . LEU A 1 203 ? 33.177 -21.326 2.817 1.00 45.03 203 LEU A O 1
ATOM 1634 N N . PHE A 1 204 ? 34.398 -19.460 2.612 1.00 46.56 204 PHE A N 1
ATOM 1635 C CA . PHE A 1 204 ? 33.442 -18.789 1.727 1.00 46.56 204 PHE A CA 1
ATOM 1636 C C . PHE A 1 204 ? 33.343 -19.468 0.352 1.00 46.56 204 PHE A C 1
ATOM 1638 O O . PHE A 1 204 ? 32.241 -19.706 -0.143 1.00 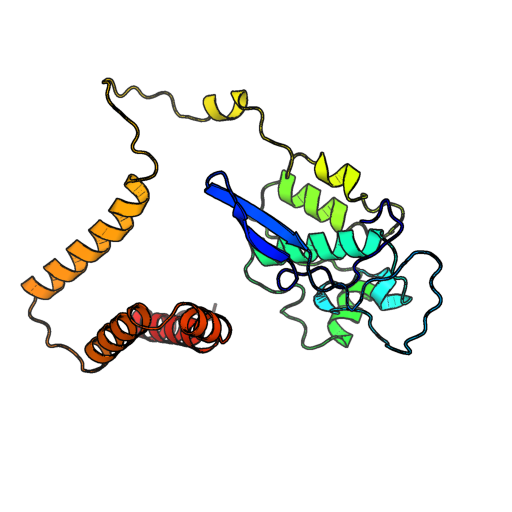46.56 204 PHE A O 1
ATOM 1645 N N . LEU A 1 205 ? 34.478 -19.853 -0.243 1.00 45.94 205 LEU A N 1
ATOM 1646 C CA . LEU A 1 205 ? 34.503 -20.563 -1.527 1.00 45.94 205 LEU A CA 1
ATOM 1647 C C . LEU A 1 205 ? 33.984 -22.005 -1.410 1.00 45.94 205 LEU A C 1
ATOM 1649 O O . LEU A 1 205 ? 33.256 -22.460 -2.292 1.00 45.94 205 LEU A O 1
ATOM 1653 N N . GLN A 1 206 ? 34.274 -22.697 -0.304 1.00 42.16 206 GLN A N 1
ATOM 1654 C CA . GLN A 1 206 ? 33.758 -24.046 -0.055 1.00 42.16 206 GLN A CA 1
ATOM 1655 C C . GLN A 1 206 ? 32.243 -24.048 0.206 1.00 42.16 206 GLN A C 1
ATOM 1657 O O . GLN A 1 206 ? 31.529 -24.870 -0.368 1.00 42.16 206 GLN A O 1
ATOM 1662 N N . CYS A 1 207 ? 31.714 -23.085 0.969 1.00 45.47 207 CYS A N 1
ATOM 1663 C CA . CYS A 1 207 ? 30.267 -22.933 1.165 1.00 45.47 207 CYS A CA 1
ATOM 1664 C C . CYS A 1 207 ? 29.527 -22.594 -0.141 1.00 45.47 207 CYS A C 1
ATOM 1666 O O . CYS A 1 207 ? 28.415 -23.078 -0.361 1.00 45.47 207 CYS A O 1
ATOM 1668 N N . PHE A 1 208 ? 30.145 -21.814 -1.037 1.00 49.22 208 PHE A N 1
ATOM 1669 C CA . PHE A 1 208 ? 29.543 -21.451 -2.324 1.00 49.22 208 PHE A CA 1
ATOM 1670 C C . PHE A 1 208 ? 29.544 -22.614 -3.331 1.00 49.22 208 PHE A C 1
ATOM 1672 O O . PHE A 1 208 ? 28.585 -22.781 -4.086 1.00 49.22 208 PHE A O 1
ATOM 1679 N N . GLN A 1 209 ? 30.574 -23.467 -3.310 1.00 46.22 209 GLN A N 1
ATOM 1680 C CA . GLN A 1 209 ? 30.601 -24.689 -4.121 1.00 46.22 209 GLN A CA 1
ATOM 1681 C C . GLN A 1 209 ? 29.580 -25.727 -3.635 1.00 46.22 209 GLN A C 1
ATOM 1683 O O . GLN A 1 209 ? 28.884 -26.317 -4.459 1.00 46.22 209 GLN A O 1
ATOM 1688 N N . ILE A 1 210 ? 29.404 -25.894 -2.319 1.00 45.66 210 ILE A N 1
ATOM 1689 C CA . ILE A 1 210 ? 28.397 -26.809 -1.752 1.00 45.66 210 ILE A CA 1
ATOM 1690 C C . ILE A 1 210 ? 26.970 -26.356 -2.112 1.00 45.66 210 ILE A C 1
ATOM 1692 O O . ILE A 1 210 ? 26.127 -27.185 -2.454 1.00 45.66 210 ILE A O 1
ATOM 1696 N N . PHE A 1 211 ? 26.701 -25.045 -2.135 1.00 48.47 211 PHE A N 1
ATOM 1697 C CA . PHE A 1 211 ? 25.398 -24.490 -2.527 1.00 48.47 211 PHE A CA 1
ATOM 1698 C C . PHE A 1 211 ? 24.995 -24.855 -3.969 1.00 48.47 211 PHE A C 1
ATOM 1700 O O . PHE A 1 211 ? 23.827 -25.138 -4.254 1.00 48.47 211 PHE A O 1
ATOM 1707 N N . HIS A 1 212 ? 25.967 -24.920 -4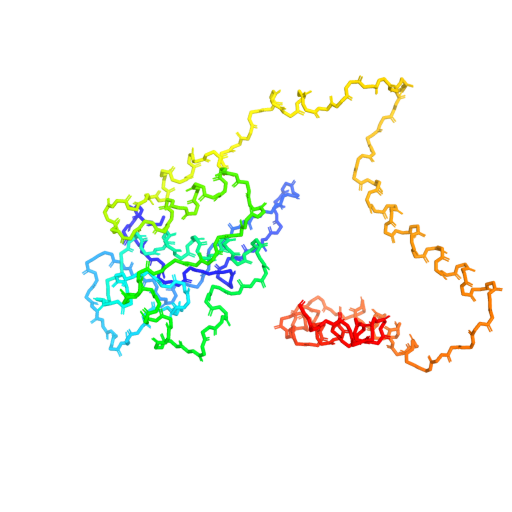.881 1.00 50.41 212 HIS A N 1
ATOM 1708 C CA . HIS A 1 212 ? 25.733 -25.275 -6.282 1.00 50.41 212 HIS A CA 1
ATOM 1709 C C . HIS A 1 212 ? 25.467 -26.776 -6.509 1.00 50.41 212 HIS A C 1
ATOM 1711 O O . HIS A 1 212 ? 24.875 -27.135 -7.529 1.00 50.41 212 HIS A O 1
ATOM 1717 N N . PHE A 1 213 ? 25.830 -27.637 -5.553 1.00 43.78 213 PHE A N 1
ATOM 1718 C CA . PHE A 1 213 ? 25.623 -29.090 -5.616 1.00 43.78 213 PHE A CA 1
ATOM 1719 C C . PHE A 1 213 ? 24.370 -29.588 -4.875 1.00 43.78 213 PHE A C 1
ATOM 1721 O O . PHE A 1 213 ? 24.024 -30.763 -4.981 1.00 43.78 213 PHE A O 1
ATOM 1728 N N . LEU A 1 214 ? 23.658 -28.718 -4.153 1.00 44.34 214 LEU A N 1
ATOM 1729 C CA . LEU A 1 214 ? 22.400 -29.082 -3.496 1.00 44.34 214 LEU A CA 1
ATOM 1730 C C . LEU A 1 214 ? 21.230 -29.163 -4.499 1.00 44.34 214 LEU A C 1
ATOM 1732 O O . LEU A 1 214 ? 21.144 -28.324 -5.393 1.00 44.34 214 LEU A O 1
ATOM 1736 N N . PRO A 1 215 ? 20.280 -30.105 -4.339 1.00 50.44 215 PRO A N 1
ATOM 1737 C CA . PRO A 1 215 ? 19.055 -30.141 -5.140 1.00 50.44 215 PRO A CA 1
ATOM 1738 C C . PRO A 1 215 ? 18.231 -28.847 -5.009 1.00 50.44 215 PRO A C 1
ATOM 1740 O O . PRO A 1 215 ? 18.177 -28.250 -3.929 1.00 50.44 215 PRO A O 1
ATOM 1743 N N . ASP A 1 216 ? 17.531 -28.437 -6.074 1.00 45.78 216 ASP A N 1
ATOM 1744 C CA . ASP A 1 216 ? 16.826 -27.141 -6.155 1.00 45.78 216 ASP A CA 1
ATOM 1745 C C . ASP A 1 216 ? 15.842 -26.882 -5.006 1.00 45.78 216 ASP A C 1
ATOM 1747 O O . ASP A 1 216 ? 15.760 -25.768 -4.486 1.00 45.78 216 ASP A O 1
ATOM 1751 N N . ALA A 1 217 ? 15.163 -27.925 -4.525 1.00 42.50 217 ALA A N 1
ATOM 1752 C CA . ALA A 1 217 ? 14.243 -27.834 -3.393 1.00 42.50 217 ALA A CA 1
ATOM 1753 C C . ALA A 1 217 ? 14.933 -27.443 -2.067 1.00 42.50 217 ALA A C 1
ATOM 1755 O O . ALA A 1 217 ? 14.311 -26.820 -1.205 1.00 42.50 217 ALA A O 1
ATOM 1756 N N . VAL A 1 218 ? 16.215 -27.785 -1.894 1.00 46.84 218 VAL A N 1
ATOM 1757 C CA . VAL A 1 218 ? 17.014 -27.447 -0.702 1.00 46.84 218 VAL A CA 1
ATOM 1758 C C . VAL A 1 218 ? 17.603 -26.042 -0.833 1.00 46.84 218 VAL A C 1
ATOM 1760 O O . VAL A 1 218 ? 17.572 -25.282 0.137 1.00 46.84 218 VAL A O 1
ATOM 1763 N N . ARG A 1 219 ? 18.043 -25.654 -2.041 1.00 48.78 219 ARG A N 1
ATOM 1764 C CA . ARG A 1 219 ? 18.464 -24.274 -2.345 1.00 48.78 219 ARG A CA 1
ATOM 1765 C C . ARG A 1 219 ? 17.350 -23.272 -2.051 1.00 48.78 219 ARG A C 1
ATOM 1767 O O . ARG A 1 219 ? 17.586 -22.282 -1.366 1.00 48.78 219 ARG A O 1
ATOM 1774 N N . LEU A 1 220 ? 16.128 -23.567 -2.492 1.00 47.16 220 LEU A N 1
ATOM 1775 C CA . LEU A 1 220 ? 14.961 -22.707 -2.282 1.00 47.16 220 LEU A CA 1
ATOM 1776 C C . LEU A 1 220 ? 14.565 -22.589 -0.801 1.00 47.16 220 LEU A C 1
ATOM 1778 O O . LEU A 1 220 ? 14.209 -21.501 -0.361 1.00 47.16 220 LEU A O 1
ATOM 1782 N N . ARG A 1 221 ? 14.700 -23.656 0.002 1.00 44.84 221 ARG A N 1
ATOM 1783 C CA . ARG A 1 221 ? 14.469 -23.600 1.463 1.00 44.84 221 ARG A CA 1
ATOM 1784 C C . ARG A 1 221 ? 15.550 -22.827 2.222 1.00 44.84 221 ARG A C 1
ATOM 1786 O O . ARG A 1 221 ? 15.244 -22.189 3.225 1.00 44.84 221 ARG A O 1
ATOM 1793 N N . LEU A 1 222 ? 16.803 -22.878 1.765 1.00 43.06 222 LEU A N 1
ATOM 1794 C CA . LEU A 1 222 ? 17.898 -22.085 2.337 1.00 43.06 222 LEU A CA 1
ATOM 1795 C C . LEU A 1 222 ? 17.768 -20.600 1.973 1.00 43.06 222 LEU A C 1
ATOM 1797 O O . LEU A 1 222 ? 17.986 -19.747 2.829 1.00 43.06 222 LEU A O 1
ATOM 1801 N N . ILE A 1 223 ? 17.323 -20.293 0.750 1.00 48.97 223 ILE A N 1
ATOM 1802 C CA . ILE A 1 223 ? 16.965 -18.932 0.325 1.00 48.97 223 ILE A CA 1
ATOM 1803 C C . ILE A 1 223 ? 15.735 -18.423 1.099 1.00 48.97 223 ILE A C 1
ATOM 1805 O O . ILE A 1 223 ? 15.711 -17.267 1.508 1.00 48.97 223 ILE A O 1
ATOM 1809 N N . SER A 1 224 ? 14.743 -19.267 1.407 1.00 41.53 224 SER A N 1
ATOM 1810 C CA . SER A 1 224 ? 13.565 -18.837 2.182 1.00 41.53 224 SER A CA 1
ATOM 1811 C C . SER A 1 224 ? 13.850 -18.569 3.672 1.00 41.53 224 SER A C 1
ATOM 1813 O O . SER A 1 224 ? 12.996 -18.025 4.366 1.00 41.53 224 SER A O 1
ATOM 1815 N N . ARG A 1 225 ? 15.038 -18.918 4.186 1.00 43.31 225 ARG A N 1
ATOM 1816 C CA . ARG A 1 225 ? 15.496 -18.605 5.555 1.00 43.31 225 ARG A CA 1
ATOM 1817 C C . ARG A 1 225 ? 16.558 -17.496 5.551 1.00 43.31 225 ARG A C 1
ATOM 1819 O O . ARG A 1 225 ? 17.589 -17.605 6.216 1.00 43.31 225 ARG A O 1
ATOM 1826 N N . SER A 1 226 ? 16.297 -16.432 4.788 1.00 48.09 226 SER A N 1
ATOM 1827 C CA . SER A 1 226 ? 17.165 -15.267 4.520 1.00 48.09 226 SER A CA 1
ATOM 1828 C C . SER A 1 226 ? 17.476 -14.373 5.736 1.00 48.09 226 SER A C 1
ATOM 1830 O O . SER A 1 226 ? 17.290 -13.164 5.705 1.00 48.09 226 SER A O 1
ATOM 1832 N N . LEU A 1 227 ? 18.027 -14.947 6.803 1.00 42.25 227 LEU A N 1
ATOM 1833 C CA . LEU A 1 227 ? 18.800 -14.206 7.805 1.00 42.25 227 LEU A CA 1
ATOM 1834 C C . LEU A 1 227 ? 20.305 -14.363 7.558 1.00 42.25 227 LEU A C 1
ATOM 1836 O O . LEU A 1 227 ? 21.059 -13.421 7.781 1.00 42.25 227 LEU A O 1
ATOM 1840 N N . LEU A 1 228 ? 20.753 -15.498 7.008 1.00 40.09 228 LEU A N 1
ATOM 1841 C CA . LEU A 1 228 ? 22.183 -15.785 6.859 1.00 40.09 228 LEU A CA 1
ATOM 1842 C C . LEU A 1 228 ? 22.848 -14.969 5.737 1.00 40.09 228 LEU A C 1
ATOM 1844 O O . LEU A 1 228 ? 23.935 -14.444 5.933 1.00 40.09 228 LEU A O 1
ATOM 1848 N N . ILE A 1 229 ? 22.183 -14.790 4.590 1.00 46.56 229 ILE A N 1
ATOM 1849 C CA . ILE A 1 229 ? 22.747 -14.038 3.450 1.00 46.56 229 ILE A CA 1
ATOM 1850 C C . ILE A 1 229 ? 22.828 -12.538 3.768 1.00 46.56 229 ILE A C 1
ATOM 1852 O O . ILE A 1 229 ? 23.834 -11.900 3.465 1.00 46.56 229 ILE A O 1
ATOM 1856 N N . VAL A 1 230 ? 21.816 -11.992 4.450 1.00 47.66 230 VAL A N 1
ATOM 1857 C CA . VAL A 1 230 ? 21.782 -10.582 4.871 1.00 47.66 230 VAL A CA 1
ATOM 1858 C C . VAL A 1 230 ? 22.792 -10.315 5.993 1.00 47.66 230 VAL A C 1
ATOM 1860 O O . VAL A 1 230 ? 23.490 -9.302 5.953 1.00 47.66 230 VAL A O 1
ATOM 1863 N N . HIS A 1 231 ? 22.947 -11.236 6.954 1.00 41.47 231 HIS A N 1
ATOM 1864 C CA . HIS A 1 231 ? 23.993 -11.126 7.976 1.00 41.47 231 HIS A CA 1
ATOM 1865 C C . HIS A 1 231 ? 25.399 -11.260 7.387 1.00 41.47 231 HIS A C 1
ATOM 1867 O O . HIS A 1 231 ? 26.274 -10.482 7.758 1.00 41.47 231 HIS A O 1
ATOM 1873 N N . CYS A 1 232 ? 25.623 -12.171 6.437 1.00 43.28 232 CYS A N 1
ATOM 1874 C CA . CYS A 1 232 ? 26.909 -12.281 5.752 1.00 43.28 232 CYS A CA 1
ATOM 1875 C C . CYS A 1 232 ? 27.233 -11.005 4.967 1.00 43.28 232 CYS A C 1
ATOM 1877 O O . CYS A 1 232 ? 28.358 -10.527 5.051 1.00 43.28 232 CYS A O 1
ATOM 1879 N N . PHE A 1 233 ? 26.258 -10.395 4.286 1.00 46.88 233 PHE A N 1
ATOM 1880 C CA . PHE A 1 233 ? 26.470 -9.124 3.588 1.00 46.88 233 PHE A CA 1
ATOM 1881 C C . PHE A 1 233 ? 26.778 -7.963 4.545 1.00 46.88 233 PHE A C 1
ATOM 1883 O O . PHE A 1 233 ? 27.683 -7.180 4.269 1.00 46.88 233 PHE A O 1
ATOM 1890 N N . ARG A 1 234 ? 26.090 -7.867 5.693 1.00 47.16 234 ARG A N 1
ATOM 1891 C CA . ARG A 1 234 ? 26.356 -6.825 6.706 1.00 47.16 234 ARG A CA 1
ATOM 1892 C C . ARG A 1 234 ? 27.703 -7.003 7.403 1.00 47.16 234 ARG A C 1
ATOM 1894 O O . ARG A 1 234 ? 28.384 -6.013 7.628 1.00 47.16 234 ARG A O 1
ATOM 1901 N N . VAL A 1 235 ? 28.110 -8.237 7.704 1.00 46.69 235 VAL A N 1
ATOM 1902 C CA . VAL A 1 235 ? 29.428 -8.527 8.294 1.00 46.69 235 VAL A CA 1
ATOM 1903 C C . VAL A 1 235 ? 30.544 -8.266 7.281 1.00 46.69 235 VAL A C 1
ATOM 1905 O O . VAL A 1 235 ? 31.568 -7.703 7.644 1.00 46.69 235 VAL A O 1
ATOM 1908 N N . ILE A 1 236 ? 30.337 -8.589 6.002 1.00 47.06 236 ILE A N 1
ATOM 1909 C CA . ILE A 1 236 ? 31.292 -8.280 4.928 1.00 47.06 236 ILE A CA 1
ATOM 1910 C C . ILE A 1 236 ? 31.410 -6.766 4.721 1.00 47.06 236 ILE A C 1
ATOM 1912 O O . ILE A 1 236 ? 32.521 -6.262 4.625 1.00 47.06 236 ILE A O 1
ATOM 1916 N N . LEU A 1 237 ? 30.302 -6.019 4.730 1.00 44.22 237 LEU A N 1
ATOM 1917 C CA . LEU A 1 237 ? 30.341 -4.554 4.670 1.00 44.22 237 LEU A CA 1
ATOM 1918 C C . LEU A 1 237 ? 31.017 -3.946 5.911 1.00 44.22 237 LEU A C 1
ATOM 1920 O O . LEU A 1 237 ? 31.826 -3.038 5.769 1.00 44.22 237 LEU A O 1
ATOM 1924 N N . PHE A 1 238 ? 30.767 -4.485 7.107 1.00 46.84 238 PHE A N 1
ATOM 1925 C CA . PHE A 1 238 ? 31.418 -4.050 8.348 1.00 46.84 238 PHE A CA 1
ATOM 1926 C C . PHE A 1 238 ? 32.933 -4.317 8.347 1.00 46.84 238 PHE A C 1
ATOM 1928 O O . PHE A 1 238 ? 33.707 -3.478 8.798 1.00 46.84 238 PHE A O 1
ATOM 1935 N N . LEU A 1 239 ? 33.369 -5.455 7.799 1.00 42.41 239 LEU A N 1
ATOM 1936 C CA . LEU A 1 239 ? 34.784 -5.824 7.694 1.00 42.41 239 LEU A CA 1
ATOM 1937 C C . LEU A 1 239 ? 35.517 -5.108 6.549 1.00 42.41 239 LEU A C 1
ATOM 1939 O O . LEU A 1 239 ? 36.721 -4.894 6.654 1.00 42.41 239 LEU A O 1
ATOM 1943 N N . LEU A 1 240 ? 34.820 -4.752 5.465 1.00 41.00 240 LEU A N 1
ATOM 1944 C CA . LEU A 1 240 ? 35.405 -4.040 4.324 1.00 41.00 240 LEU A CA 1
ATOM 1945 C C . LEU A 1 240 ? 35.447 -2.521 4.519 1.00 41.00 240 LEU A C 1
ATOM 1947 O O . LEU A 1 240 ? 36.336 -1.880 3.968 1.00 41.00 240 LEU A O 1
ATOM 1951 N N . TYR A 1 241 ? 34.500 -1.956 5.274 1.00 46.47 241 TYR A N 1
ATOM 1952 C CA . TYR A 1 241 ? 34.307 -0.504 5.353 1.00 46.47 241 TYR A CA 1
ATOM 1953 C C . TYR A 1 241 ? 34.351 0.082 6.764 1.00 46.47 241 TYR A C 1
ATOM 1955 O O . TYR A 1 241 ? 34.146 1.279 6.877 1.00 46.47 241 TYR A O 1
ATOM 1963 N N . GLY A 1 242 ? 34.609 -0.723 7.805 1.00 36.56 242 GLY A N 1
ATOM 1964 C CA . GLY A 1 242 ? 34.943 -0.288 9.171 1.00 36.56 242 GLY A CA 1
ATOM 1965 C C . GLY A 1 242 ? 34.226 0.970 9.684 1.00 36.56 242 GLY A C 1
ATOM 1966 O O . GLY A 1 242 ? 34.702 2.067 9.458 1.00 36.56 242 GLY A O 1
ATOM 1967 N N . SER A 1 243 ? 33.129 0.798 10.433 1.00 47.03 243 SER A N 1
ATOM 1968 C CA . SER A 1 243 ? 32.497 1.820 11.300 1.00 47.03 243 SER A CA 1
ATOM 1969 C C . SER A 1 243 ? 32.536 3.285 10.816 1.00 47.03 243 SER A C 1
ATOM 1971 O O . SER A 1 243 ? 33.046 4.133 11.532 1.00 47.03 243 SER A O 1
ATOM 1973 N N . ASP A 1 244 ? 31.943 3.581 9.657 1.00 43.09 244 ASP A N 1
ATOM 1974 C CA . ASP A 1 244 ? 31.573 4.948 9.238 1.00 43.09 244 ASP A CA 1
ATOM 1975 C C . ASP A 1 244 ? 30.171 4.950 8.592 1.00 43.09 244 ASP A C 1
ATOM 1977 O O . ASP A 1 244 ? 29.940 5.421 7.481 1.00 43.09 244 ASP A O 1
ATOM 1981 N N . PHE A 1 245 ? 29.204 4.353 9.291 1.00 40.50 245 PHE A N 1
ATOM 1982 C CA . PHE A 1 245 ? 27.779 4.425 8.950 1.00 40.50 245 PHE A CA 1
ATOM 1983 C C . PHE A 1 245 ? 26.966 4.714 10.215 1.00 40.50 245 PHE A C 1
ATOM 1985 O O . PHE A 1 245 ? 26.157 3.905 10.651 1.00 40.50 245 PHE A O 1
ATOM 1992 N N . ASP A 1 246 ? 27.236 5.867 10.816 1.00 37.91 246 ASP A N 1
ATOM 1993 C CA . ASP A 1 246 ? 26.302 6.577 11.691 1.00 37.91 246 ASP A CA 1
ATOM 1994 C C . ASP A 1 246 ? 26.526 8.084 11.486 1.00 37.91 246 ASP A C 1
ATOM 1996 O O . ASP A 1 246 ? 27.265 8.728 12.231 1.00 37.91 246 ASP A O 1
ATOM 2000 N N . GLN A 1 247 ? 25.921 8.624 10.421 1.00 34.34 247 GLN A N 1
ATOM 2001 C CA . GLN A 1 247 ? 25.482 10.020 10.284 1.00 34.34 247 GLN A CA 1
ATOM 2002 C C . GLN A 1 247 ? 24.479 10.153 9.135 1.00 34.34 247 GLN A C 1
ATOM 2004 O O . GLN A 1 247 ? 24.717 9.551 8.063 1.00 34.34 247 GLN A O 1
#